Protein AF-A0A8C5MKX5-F1 (afdb_monomer_lite)

Structure (mmCIF, N/CA/C/O backbone):
data_AF-A0A8C5MKX5-F1
#
_entry.id   AF-A0A8C5MKX5-F1
#
loop_
_atom_site.group_PDB
_atom_site.id
_atom_site.type_symbol
_atom_site.label_atom_id
_atom_site.label_alt_id
_atom_site.label_comp_id
_atom_site.label_asym_id
_atom_site.label_entity_id
_atom_site.label_seq_id
_atom_site.pdbx_PDB_ins_code
_atom_site.Cartn_x
_atom_site.Cartn_y
_atom_site.Cartn_z
_atom_site.occupancy
_atom_site.B_iso_or_equiv
_atom_site.auth_seq_id
_atom_site.auth_comp_id
_atom_site.auth_asym_id
_atom_site.auth_atom_id
_atom_site.pdbx_PDB_model_num
ATOM 1 N N . MET A 1 1 ? 50.764 -41.938 40.588 1.00 40.50 1 MET A N 1
ATOM 2 C CA . MET A 1 1 ? 50.550 -41.823 39.125 1.00 40.50 1 MET A CA 1
ATOM 3 C C . MET A 1 1 ? 49.090 -41.444 38.870 1.00 40.50 1 MET A C 1
ATOM 5 O O . MET A 1 1 ? 48.226 -42.310 38.903 1.00 40.50 1 MET A O 1
ATOM 9 N N . GLY A 1 2 ? 48.781 -40.148 38.744 1.00 38.56 2 GLY A N 1
ATOM 10 C CA . GLY A 1 2 ? 47.402 -39.650 38.635 1.00 38.56 2 GLY A CA 1
ATOM 11 C C . GLY A 1 2 ? 46.859 -39.707 37.203 1.00 38.56 2 GLY A C 1
ATOM 12 O O . GLY A 1 2 ? 47.448 -39.123 36.297 1.00 38.56 2 GLY A O 1
ATOM 13 N N . LYS A 1 3 ? 45.721 -40.383 36.997 1.00 46.03 3 LYS A N 1
ATOM 14 C CA . LYS A 1 3 ? 44.968 -40.366 35.731 1.00 46.03 3 LYS A CA 1
ATOM 15 C C . LYS A 1 3 ? 44.143 -39.073 35.646 1.00 46.03 3 LYS A C 1
ATOM 17 O O . LYS A 1 3 ? 43.203 -38.893 36.418 1.00 46.03 3 LYS A O 1
ATOM 22 N N . LYS A 1 4 ? 44.477 -38.173 34.712 1.00 48.88 4 LYS A N 1
ATOM 23 C CA . LYS A 1 4 ? 43.662 -36.986 34.388 1.00 48.88 4 LYS A CA 1
ATOM 24 C C . LYS A 1 4 ? 42.358 -37.433 33.712 1.00 48.88 4 LYS A C 1
ATOM 26 O O . LYS A 1 4 ? 42.401 -38.069 32.663 1.00 48.88 4 LYS A O 1
ATOM 31 N N . LYS A 1 5 ? 41.207 -37.102 34.308 1.00 50.16 5 LYS A N 1
ATOM 32 C CA . LYS A 1 5 ? 39.884 -37.260 33.681 1.00 50.16 5 LYS A CA 1
ATOM 33 C C . LYS A 1 5 ? 39.758 -36.259 32.527 1.00 50.16 5 LYS A C 1
ATOM 35 O O . LYS A 1 5 ? 39.985 -35.068 32.720 1.00 50.16 5 LYS A O 1
ATOM 40 N N . ALA A 1 6 ? 39.423 -36.751 31.336 1.00 55.66 6 ALA A N 1
ATOM 41 C CA . ALA A 1 6 ? 39.161 -35.929 30.161 1.00 55.66 6 ALA A CA 1
ATOM 42 C C . ALA A 1 6 ? 37.913 -35.064 30.403 1.00 55.66 6 ALA A C 1
ATOM 44 O O . ALA A 1 6 ? 36.818 -35.589 30.600 1.00 55.66 6 ALA A O 1
ATOM 45 N N . ALA A 1 7 ? 38.089 -33.743 30.417 1.00 54.12 7 ALA A N 1
ATOM 46 C CA . ALA A 1 7 ? 36.989 -32.792 30.479 1.00 54.12 7 ALA A CA 1
ATOM 47 C C . ALA A 1 7 ? 36.162 -32.884 29.185 1.00 54.12 7 ALA A C 1
ATOM 49 O O . ALA A 1 7 ? 36.701 -32.755 28.083 1.00 54.12 7 ALA A O 1
ATOM 50 N N . GLY A 1 8 ? 34.861 -33.143 29.332 1.00 57.16 8 GLY A N 1
ATOM 51 C CA . GLY A 1 8 ? 33.891 -33.217 28.243 1.00 57.16 8 GLY A CA 1
ATOM 52 C C . GLY A 1 8 ? 33.881 -31.925 27.432 1.00 57.16 8 GLY A C 1
ATOM 53 O O . GLY A 1 8 ? 33.497 -30.864 27.917 1.00 57.16 8 GLY A O 1
ATOM 54 N N . GLY A 1 9 ? 34.345 -32.020 26.188 1.00 64.00 9 GLY A N 1
ATOM 55 C CA . GLY A 1 9 ? 34.497 -30.893 25.277 1.00 64.00 9 GLY A CA 1
ATOM 56 C C . GLY A 1 9 ? 33.176 -30.471 24.648 1.00 64.00 9 GLY A C 1
ATOM 57 O O . GLY A 1 9 ? 32.974 -30.701 23.457 1.00 64.00 9 GLY A O 1
ATOM 58 N N . LEU A 1 10 ? 32.320 -29.798 25.421 1.00 62.75 10 LEU A N 1
ATOM 59 C CA . LEU A 1 10 ? 31.122 -29.127 24.902 1.00 62.75 10 LEU A CA 1
ATOM 60 C C . LEU A 1 10 ? 31.494 -28.132 23.785 1.00 62.75 10 LEU A C 1
ATOM 62 O O . LEU A 1 10 ? 30.873 -28.102 22.728 1.00 62.75 10 LEU A O 1
ATOM 66 N N . GLY A 1 11 ? 32.602 -27.403 23.968 1.00 67.19 11 GLY A N 1
ATOM 67 C CA . GLY A 1 11 ? 33.121 -26.472 22.961 1.00 67.19 11 GLY A CA 1
ATOM 68 C C . GLY A 1 11 ? 33.536 -27.154 21.653 1.00 67.19 11 GLY A C 1
ATOM 69 O O . GLY A 1 11 ? 33.331 -26.606 20.575 1.00 67.19 11 GLY A O 1
ATOM 70 N N . ARG A 1 12 ? 34.051 -28.390 21.715 1.00 70.19 12 ARG A N 1
ATOM 71 C CA . ARG A 1 12 ? 34.400 -29.166 20.514 1.00 70.19 12 ARG A CA 1
ATOM 72 C C . ARG A 1 12 ? 33.158 -29.674 19.782 1.00 70.19 12 ARG A C 1
ATOM 74 O O . ARG A 1 12 ? 33.178 -29.728 18.556 1.00 70.19 12 ARG A O 1
ATOM 81 N N . ALA A 1 13 ? 32.099 -30.022 20.512 1.00 68.94 13 ALA A N 1
ATOM 82 C CA . ALA A 1 13 ? 30.822 -30.433 19.934 1.00 68.94 13 ALA A CA 1
ATOM 83 C C . ALA A 1 13 ? 30.121 -29.262 19.223 1.00 68.94 13 ALA A C 1
ATOM 85 O O . ALA A 1 13 ? 29.736 -29.409 18.066 1.00 68.94 13 ALA A O 1
ATOM 86 N N . LEU A 1 14 ? 30.086 -28.080 19.848 1.00 69.19 14 LEU A N 1
ATOM 87 C CA . LEU A 1 14 ? 29.484 -26.868 19.273 1.00 69.19 14 LEU A CA 1
ATOM 88 C C . LEU A 1 14 ? 30.193 -26.399 17.992 1.00 69.19 14 LEU A C 1
ATOM 90 O O . LEU A 1 14 ? 29.547 -26.017 17.017 1.00 69.19 14 LEU A O 1
ATOM 94 N N . ILE A 1 15 ? 31.528 -26.487 17.938 1.00 73.12 15 ILE A N 1
ATOM 95 C CA . ILE A 1 15 ? 32.292 -26.167 16.718 1.00 73.12 15 ILE A CA 1
ATOM 96 C C . ILE A 1 15 ? 31.979 -27.168 15.591 1.00 73.12 15 ILE A C 1
ATOM 98 O O . ILE A 1 15 ? 31.898 -26.791 14.418 1.00 73.12 15 ILE A O 1
ATOM 102 N N . LYS A 1 16 ? 31.769 -28.446 15.932 1.00 71.38 16 LYS A N 1
ATOM 103 C CA . LYS A 1 16 ? 31.421 -29.494 14.963 1.00 71.38 16 LYS A CA 1
ATOM 104 C C . LYS A 1 16 ? 29.994 -29.337 14.427 1.00 71.38 16 LYS A C 1
ATOM 106 O O . LYS A 1 16 ? 29.759 -29.608 13.257 1.00 71.38 16 LYS A O 1
ATOM 111 N N . GLU A 1 17 ? 29.064 -28.868 15.253 1.00 69.19 17 GLU A N 1
ATOM 112 C CA . GLU A 1 17 ? 27.685 -28.575 14.850 1.00 69.19 17 GLU A CA 1
ATOM 113 C C . GLU A 1 17 ? 27.613 -27.363 13.915 1.00 69.19 17 GLU A C 1
ATOM 115 O O . GLU A 1 17 ? 27.034 -27.462 12.835 1.00 69.19 17 GLU A O 1
ATOM 120 N N . ARG A 1 18 ? 28.323 -26.273 14.240 1.00 67.81 18 ARG A N 1
ATOM 121 C CA . ARG A 1 18 ? 28.418 -25.075 13.384 1.00 67.81 18 ARG A CA 1
ATOM 122 C C . ARG A 1 18 ? 29.042 -25.354 12.012 1.00 67.81 18 ARG A C 1
ATOM 124 O O . ARG A 1 18 ? 28.676 -24.740 11.017 1.00 67.81 18 ARG A O 1
ATOM 131 N N . THR A 1 19 ? 30.007 -26.267 11.947 1.00 67.19 19 THR A N 1
ATOM 132 C CA . THR A 1 19 ? 30.640 -26.654 10.673 1.00 67.19 19 THR A CA 1
ATOM 133 C C . THR A 1 19 ? 29.813 -27.673 9.888 1.00 67.19 19 THR A C 1
ATOM 135 O O . THR A 1 19 ? 29.943 -27.744 8.667 1.00 67.19 19 THR A O 1
ATOM 138 N N . ARG A 1 20 ? 28.930 -28.430 10.555 1.00 62.12 20 ARG A N 1
ATOM 139 C CA . ARG A 1 20 ? 27.975 -29.346 9.917 1.00 62.12 20 ARG A CA 1
ATOM 140 C C . ARG A 1 20 ? 26.771 -28.605 9.335 1.00 62.12 20 ARG A C 1
ATOM 142 O O . ARG A 1 20 ? 26.349 -28.956 8.239 1.00 62.12 20 ARG A O 1
ATOM 149 N N . SER A 1 21 ? 26.280 -27.556 9.997 1.00 59.28 21 SER A N 1
ATOM 150 C CA . SER A 1 21 ? 25.224 -26.688 9.455 1.00 59.28 21 SER A CA 1
ATOM 151 C C . SER A 1 21 ? 25.678 -25.882 8.234 1.00 59.28 21 SER A C 1
ATOM 153 O O . SER A 1 21 ? 24.863 -25.595 7.369 1.00 59.28 21 SER A O 1
ATOM 155 N N . GLN A 1 22 ? 26.979 -25.608 8.086 1.00 57.41 22 GLN A N 1
ATOM 156 C CA . GLN A 1 22 ? 27.538 -25.055 6.843 1.00 57.41 22 GLN A CA 1
ATOM 157 C C . GLN A 1 22 ? 27.779 -26.091 5.724 1.00 57.41 22 GLN A C 1
ATOM 159 O O . GLN A 1 22 ? 28.187 -25.705 4.632 1.00 57.41 22 GLN A O 1
ATOM 164 N N . ARG A 1 23 ? 27.578 -27.399 5.962 1.00 55.53 23 ARG A N 1
ATOM 165 C CA . ARG A 1 23 ? 27.938 -28.475 5.010 1.00 55.53 23 ARG A CA 1
ATOM 166 C C . ARG A 1 23 ? 26.819 -29.478 4.670 1.00 55.53 23 ARG A C 1
ATOM 168 O O . ARG A 1 23 ? 27.118 -30.496 4.052 1.00 55.53 23 ARG A O 1
ATOM 175 N N . GLY A 1 24 ? 25.554 -29.228 5.014 1.00 45.66 24 GLY A N 1
ATOM 176 C CA . GLY A 1 24 ? 24.411 -29.936 4.399 1.00 45.66 24 GLY A CA 1
ATOM 177 C C . GLY A 1 24 ? 23.851 -29.072 3.264 1.00 45.66 24 GLY A C 1
ATOM 178 O O . GLY A 1 24 ? 23.658 -27.890 3.492 1.00 45.66 24 GLY A O 1
ATOM 179 N N . LEU A 1 25 ? 23.605 -29.527 2.034 1.00 49.41 25 LEU A N 1
ATOM 180 C CA . LEU A 1 25 ? 23.105 -30.829 1.599 1.00 49.41 25 LEU A CA 1
ATOM 181 C C . LEU A 1 25 ? 23.872 -31.356 0.365 1.00 49.41 25 LEU A C 1
ATOM 183 O O . LEU A 1 25 ? 23.822 -30.772 -0.714 1.00 49.41 25 LEU A O 1
ATOM 187 N N . ARG A 1 26 ? 24.499 -32.529 0.483 1.00 49.78 26 ARG A N 1
ATOM 188 C CA . ARG A 1 26 ? 24.702 -33.460 -0.641 1.00 49.78 26 ARG A CA 1
ATOM 189 C C . ARG A 1 26 ? 24.487 -34.871 -0.108 1.00 49.78 26 ARG A C 1
ATOM 191 O O . ARG A 1 26 ? 25.331 -35.376 0.627 1.00 49.78 26 ARG A O 1
ATOM 198 N N . GLY A 1 27 ? 23.345 -35.468 -0.442 1.00 43.94 27 GLY A N 1
ATOM 199 C CA . GLY A 1 27 ? 23.004 -36.829 -0.028 1.00 43.94 27 GLY A CA 1
ATOM 200 C C . GLY A 1 27 ? 21.509 -37.134 -0.098 1.00 43.94 27 GLY A C 1
ATOM 201 O O . GLY A 1 27 ? 20.874 -37.219 0.941 1.00 43.94 27 GLY A O 1
ATOM 202 N N . THR A 1 28 ? 21.010 -37.255 -1.331 1.00 39.53 28 THR A N 1
ATOM 203 C CA . THR A 1 28 ? 20.031 -38.250 -1.828 1.00 39.53 28 THR A CA 1
ATOM 204 C C . THR A 1 28 ? 18.747 -38.556 -1.038 1.00 39.53 28 THR A C 1
ATOM 206 O O . THR A 1 28 ? 18.784 -39.148 0.037 1.00 39.53 28 THR A O 1
ATOM 209 N N . ASP A 1 29 ? 17.636 -38.278 -1.730 1.00 46.91 29 ASP A N 1
ATOM 210 C CA . ASP A 1 29 ? 16.324 -38.940 -1.717 1.00 46.91 29 ASP A CA 1
ATOM 211 C C . ASP A 1 29 ? 15.511 -38.971 -0.425 1.00 46.91 29 ASP A C 1
ATOM 213 O O . ASP A 1 29 ? 15.431 -39.977 0.274 1.00 46.91 29 ASP A O 1
ATOM 217 N N . SER A 1 30 ? 14.774 -37.881 -0.203 1.00 48.28 30 SER A N 1
ATOM 218 C CA . SER A 1 30 ? 13.379 -37.931 0.248 1.00 48.28 30 SER A CA 1
ATOM 219 C C . SER A 1 30 ? 12.824 -36.510 0.306 1.00 48.28 30 SER A C 1
ATOM 221 O O . SER A 1 30 ? 12.952 -35.857 1.337 1.00 48.28 30 SER A O 1
ATOM 223 N N . TRP A 1 31 ? 12.226 -36.047 -0.794 1.00 40.75 31 TRP A N 1
ATOM 224 C CA . TRP A 1 31 ? 10.959 -35.298 -0.819 1.00 40.75 31 TRP A CA 1
ATOM 225 C C . TRP A 1 31 ? 10.746 -34.667 -2.193 1.00 40.75 31 TRP A C 1
ATOM 227 O O . TRP A 1 31 ? 11.321 -33.641 -2.544 1.00 40.75 31 TRP A O 1
ATOM 237 N N . LEU A 1 32 ? 9.873 -35.310 -2.969 1.00 47.94 32 LEU A N 1
ATOM 238 C CA . LEU A 1 32 ? 9.087 -34.618 -3.977 1.00 47.94 32 LEU A CA 1
ATOM 239 C C . LEU A 1 32 ? 8.323 -33.481 -3.279 1.00 47.94 32 LEU A C 1
ATOM 241 O O . LEU A 1 32 ? 7.716 -33.720 -2.238 1.00 47.94 32 LEU A O 1
ATOM 245 N N . HIS A 1 33 ? 8.326 -32.301 -3.903 1.00 46.44 33 HIS A N 1
ATOM 246 C CA . HIS A 1 33 ? 7.613 -31.071 -3.526 1.00 46.44 33 HIS A CA 1
ATOM 247 C C . HIS A 1 33 ? 8.345 -30.086 -2.598 1.00 46.44 33 HIS A C 1
ATOM 249 O O . HIS A 1 33 ? 7.902 -29.879 -1.479 1.00 46.44 33 HIS A O 1
ATOM 255 N N . THR A 1 34 ? 9.345 -29.362 -3.116 1.00 37.19 34 THR A N 1
ATOM 256 C CA . THR A 1 34 ? 9.478 -27.902 -2.906 1.00 37.19 34 THR A CA 1
ATOM 257 C C . THR A 1 34 ? 10.315 -27.258 -4.020 1.00 37.19 34 THR A C 1
ATOM 259 O O . THR A 1 34 ? 11.180 -27.870 -4.641 1.00 37.19 34 THR A O 1
ATOM 262 N N . SER A 1 35 ? 9.982 -26.008 -4.306 1.00 47.53 35 SER A N 1
ATOM 263 C CA . SER A 1 35 ? 10.482 -25.107 -5.342 1.00 47.53 35 SER A CA 1
ATOM 264 C C . SER A 1 35 ? 11.923 -24.626 -5.119 1.00 47.53 35 SER A C 1
ATOM 266 O O . SER A 1 35 ? 12.151 -23.435 -4.925 1.00 47.53 35 SER A O 1
ATOM 268 N N . GLU A 1 36 ? 12.904 -25.524 -5.160 1.00 45.41 36 GLU A N 1
ATOM 269 C CA . GLU A 1 36 ? 14.322 -25.148 -5.068 1.00 45.41 36 GLU A CA 1
ATOM 270 C C . GLU A 1 36 ? 15.109 -25.684 -6.271 1.00 45.41 36 GLU A C 1
ATOM 272 O O . GLU A 1 36 ? 15.884 -26.636 -6.186 1.00 45.41 36 GLU A O 1
ATOM 277 N N . LEU A 1 37 ? 14.904 -25.047 -7.428 1.00 44.97 37 LEU A N 1
ATOM 278 C CA . LEU A 1 37 ? 15.885 -25.089 -8.510 1.00 44.97 37 LEU A CA 1
ATOM 279 C C . LEU A 1 37 ? 17.064 -24.205 -8.100 1.00 44.97 37 LEU A C 1
ATOM 281 O O . LEU A 1 37 ? 16.996 -22.979 -8.135 1.00 44.97 37 LEU A O 1
ATOM 285 N N . ASN A 1 38 ? 18.138 -24.862 -7.675 1.00 42.78 38 ASN A N 1
ATOM 286 C CA . ASN A 1 38 ? 19.436 -24.266 -7.389 1.00 42.78 38 ASN A CA 1
ATOM 287 C C . ASN A 1 38 ? 20.167 -23.934 -8.705 1.00 42.78 38 ASN A C 1
ATOM 289 O O . ASN A 1 38 ? 21.170 -24.564 -9.045 1.00 42.78 38 ASN A O 1
ATOM 293 N N . ASP A 1 39 ? 19.636 -22.972 -9.461 1.00 43.03 39 ASP A N 1
ATOM 294 C CA . ASP A 1 39 ? 20.409 -22.249 -10.468 1.00 43.03 39 ASP A CA 1
ATOM 295 C C . ASP A 1 39 ? 21.331 -21.283 -9.719 1.00 43.03 39 ASP A C 1
ATOM 297 O O . ASP A 1 39 ? 20.884 -20.575 -8.823 1.00 43.03 39 ASP A O 1
ATOM 301 N N . GLY A 1 40 ? 22.626 -21.271 -10.048 1.00 44.12 40 GLY A N 1
ATOM 302 C CA . GLY A 1 40 ? 23.701 -20.548 -9.346 1.00 44.12 40 GLY A CA 1
ATOM 303 C C . GLY A 1 40 ? 23.634 -19.011 -9.375 1.00 44.12 40 GLY A C 1
ATOM 304 O O . GLY A 1 40 ? 24.671 -18.354 -9.437 1.00 44.12 40 GLY A O 1
ATOM 305 N N . TYR A 1 41 ? 22.434 -18.442 -9.329 1.00 39.78 41 TYR A N 1
ATOM 306 C CA . TYR A 1 41 ? 22.117 -17.046 -9.084 1.00 39.78 41 TYR A CA 1
ATOM 307 C C . TYR A 1 41 ? 21.215 -17.011 -7.840 1.00 39.78 41 TYR A C 1
ATOM 309 O O . TYR A 1 41 ? 20.080 -17.477 -7.881 1.00 39.78 41 TYR A O 1
ATOM 317 N N . ASP A 1 42 ? 21.746 -16.527 -6.715 1.00 43.41 42 ASP A N 1
ATOM 318 C CA . ASP A 1 42 ? 21.114 -16.566 -5.388 1.00 43.41 42 ASP A CA 1
ATOM 319 C C . ASP A 1 42 ? 19.899 -15.614 -5.312 1.00 43.41 42 ASP A C 1
ATOM 321 O O . ASP A 1 42 ? 19.952 -14.518 -4.756 1.00 43.41 42 ASP A O 1
ATOM 325 N N . TRP A 1 43 ? 18.781 -16.025 -5.918 1.00 50.00 43 TRP A N 1
ATOM 326 C CA . TRP A 1 43 ? 17.476 -15.356 -5.849 1.00 50.00 43 TRP A CA 1
ATOM 327 C C . TRP A 1 43 ? 16.819 -15.467 -4.456 1.00 50.00 43 TRP A C 1
ATOM 329 O O . TRP A 1 43 ? 15.769 -14.870 -4.225 1.00 50.00 43 TRP A O 1
ATOM 339 N N . GLY A 1 44 ? 17.435 -16.191 -3.511 1.00 43.97 44 GLY A N 1
ATOM 340 C CA . GLY A 1 44 ? 16.912 -16.462 -2.167 1.00 43.97 44 GLY A CA 1
ATOM 341 C C . GLY A 1 44 ? 17.200 -15.390 -1.110 1.00 43.97 44 GLY A C 1
ATOM 342 O O . GLY A 1 44 ? 16.771 -15.534 0.034 1.00 43.97 44 GLY A O 1
ATOM 343 N N . ARG A 1 45 ? 17.916 -14.310 -1.452 1.00 45.69 45 ARG A N 1
ATOM 344 C CA . ARG A 1 45 ? 18.187 -13.183 -0.538 1.00 45.69 45 ARG A CA 1
ATOM 345 C C . ARG A 1 45 ? 17.926 -11.824 -1.176 1.00 45.69 45 ARG A C 1
ATOM 347 O O . ARG A 1 45 ? 18.710 -10.889 -1.029 1.00 45.69 45 ARG A O 1
ATOM 354 N N . LEU A 1 46 ? 16.783 -11.669 -1.837 1.00 46.72 46 LEU A N 1
ATOM 355 C CA . LEU A 1 46 ? 16.160 -10.349 -1.800 1.00 46.72 46 LEU A CA 1
ATOM 356 C C . LEU A 1 46 ? 15.904 -10.045 -0.313 1.00 46.72 46 LEU A C 1
ATOM 358 O O . LEU A 1 46 ? 15.355 -10.889 0.392 1.00 46.72 46 LEU A O 1
ATOM 362 N N . ASN A 1 47 ? 16.355 -8.891 0.181 1.00 52.38 47 ASN A N 1
ATOM 363 C CA . ASN A 1 47 ? 16.200 -8.459 1.576 1.00 52.38 47 ASN A CA 1
ATOM 364 C C . ASN A 1 47 ? 14.723 -8.073 1.847 1.00 52.38 47 ASN A C 1
ATOM 366 O O . ASN A 1 47 ? 14.402 -6.950 2.219 1.00 52.38 47 ASN A O 1
ATOM 370 N N . LEU A 1 48 ? 13.806 -8.996 1.551 1.00 58.31 48 LEU A N 1
ATOM 371 C CA . LEU A 1 48 ? 12.354 -8.875 1.634 1.00 58.31 48 LEU A CA 1
ATOM 372 C C . LEU A 1 48 ? 11.930 -9.194 3.054 1.00 58.31 48 LEU A C 1
ATOM 374 O O . LEU A 1 48 ? 11.332 -10.230 3.340 1.00 58.31 48 LEU A O 1
ATOM 378 N N . GLN A 1 49 ? 12.276 -8.306 3.969 1.00 67.75 49 GLN A N 1
ATOM 379 C CA . GLN A 1 49 ? 11.612 -8.314 5.252 1.00 67.75 49 GLN A CA 1
ATOM 380 C C . GLN A 1 49 ? 10.237 -7.684 5.035 1.00 67.75 49 GLN A C 1
ATOM 382 O O . GLN A 1 49 ? 10.160 -6.531 4.605 1.00 67.75 49 GLN A O 1
ATOM 387 N N . SER A 1 50 ? 9.171 -8.463 5.237 1.00 72.56 50 SER A N 1
ATOM 388 C CA . SER A 1 50 ? 7.809 -7.928 5.290 1.00 72.56 50 SER A CA 1
ATOM 389 C C . SER A 1 50 ? 7.708 -7.033 6.511 1.00 72.56 50 SER A C 1
ATOM 391 O O . SER A 1 50 ? 8.104 -7.451 7.607 1.00 72.56 50 SER A O 1
ATOM 393 N N . VAL A 1 51 ? 7.202 -5.819 6.340 1.00 76.06 51 VAL A N 1
ATOM 394 C CA . VAL A 1 51 ? 7.135 -4.840 7.416 1.00 76.06 51 VAL A CA 1
ATOM 395 C C . VAL A 1 51 ? 5.730 -4.260 7.491 1.00 76.06 51 VAL A C 1
ATOM 397 O O . VAL A 1 51 ? 5.396 -3.262 6.852 1.00 76.06 51 VAL A O 1
ATOM 400 N N . THR A 1 52 ? 4.905 -4.913 8.310 1.00 77.06 52 THR A N 1
ATOM 401 C CA . THR A 1 52 ? 3.513 -4.523 8.575 1.00 77.06 52 THR A CA 1
ATOM 402 C C . THR A 1 52 ? 3.378 -3.616 9.796 1.00 77.06 52 THR A C 1
ATOM 404 O O . THR A 1 52 ? 2.455 -2.809 9.866 1.00 77.06 52 THR A O 1
ATOM 407 N N . GLU A 1 53 ? 4.303 -3.728 10.755 1.00 73.81 53 GLU A N 1
ATOM 408 C CA . GLU A 1 53 ? 4.332 -2.937 11.986 1.00 73.81 53 GLU A CA 1
ATOM 409 C C . GLU A 1 53 ? 5.739 -2.368 12.204 1.00 73.81 53 GLU A C 1
ATOM 411 O O . GLU A 1 53 ? 6.732 -3.092 12.133 1.00 73.81 53 GLU A O 1
ATOM 416 N N . GLN A 1 54 ? 5.831 -1.062 12.462 1.00 70.12 54 GLN A N 1
ATOM 417 C CA . GLN A 1 54 ? 7.075 -0.387 12.845 1.00 70.12 54 GLN A CA 1
ATOM 418 C C . GLN A 1 54 ? 6.807 0.568 13.999 1.00 70.12 54 GLN A C 1
ATOM 420 O O . GLN A 1 54 ? 5.724 1.154 14.094 1.00 70.12 54 GLN A O 1
ATOM 425 N N . SER A 1 55 ? 7.825 0.766 14.835 1.00 78.00 55 SER A N 1
ATOM 426 C CA . SER A 1 55 ? 7.842 1.838 15.827 1.00 78.00 55 SER A CA 1
ATOM 427 C C . SER A 1 55 ? 7.692 3.195 15.133 1.00 78.00 55 SER A C 1
ATOM 429 O O . SER A 1 55 ? 8.148 3.372 14.004 1.00 78.00 55 SER A O 1
ATOM 431 N N . SER A 1 56 ? 7.127 4.191 15.822 1.00 74.75 56 SER A N 1
ATOM 432 C CA . SER A 1 56 ? 6.964 5.546 15.265 1.00 74.75 56 SER A CA 1
ATOM 433 C C . SER A 1 56 ? 8.283 6.172 14.791 1.00 74.75 56 SER A C 1
ATOM 435 O O . SER A 1 56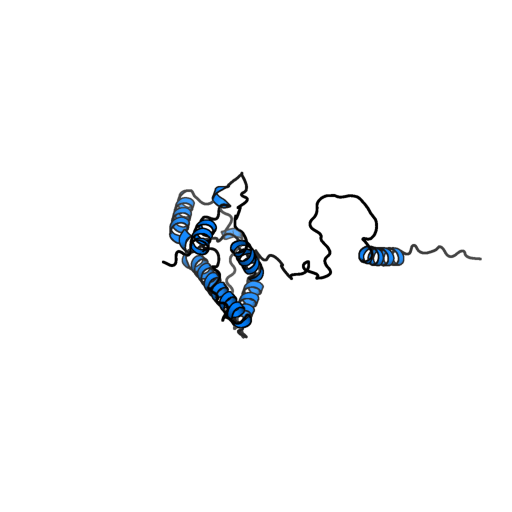 ? 8.297 6.919 13.817 1.00 74.75 56 SER A O 1
ATOM 437 N N . ILE A 1 57 ? 9.399 5.847 15.453 1.00 75.25 57 ILE A N 1
ATOM 438 C CA . ILE A 1 57 ? 10.738 6.301 15.060 1.00 75.25 57 ILE A CA 1
ATOM 439 C C . ILE A 1 57 ? 11.257 5.598 13.802 1.00 75.25 57 ILE A C 1
ATOM 441 O O . ILE A 1 57 ? 11.798 6.260 12.922 1.00 75.25 57 ILE A O 1
ATOM 445 N N . ASP A 1 58 ? 11.062 4.286 13.693 1.00 76.62 58 ASP A N 1
ATOM 446 C CA . ASP A 1 58 ? 11.527 3.501 12.547 1.00 76.62 58 ASP A CA 1
ATOM 447 C C . ASP A 1 58 ? 10.755 3.901 11.284 1.00 76.62 58 ASP A C 1
ATOM 449 O O . ASP A 1 58 ? 11.339 4.046 10.212 1.00 76.62 58 ASP A O 1
ATOM 453 N N . ASP A 1 59 ? 9.453 4.164 11.427 1.00 76.56 59 ASP A N 1
ATOM 454 C CA . ASP A 1 59 ? 8.604 4.651 10.341 1.00 76.56 59 ASP A CA 1
ATOM 455 C C . ASP A 1 59 ? 9.017 6.055 9.867 1.00 76.56 59 ASP A C 1
ATOM 457 O O . ASP A 1 59 ? 9.079 6.335 8.664 1.00 76.56 59 ASP A O 1
ATOM 461 N N . PHE A 1 60 ? 9.372 6.935 10.810 1.00 76.69 60 PHE A N 1
ATOM 462 C CA . PHE A 1 60 ? 9.902 8.264 10.509 1.00 76.69 60 PHE A CA 1
ATOM 463 C C . PHE A 1 60 ? 11.230 8.187 9.744 1.00 76.69 60 PHE A C 1
ATOM 465 O O . PHE A 1 60 ? 11.377 8.837 8.707 1.00 76.69 60 PHE A O 1
ATOM 472 N N . LEU A 1 61 ? 12.173 7.359 10.206 1.00 77.88 61 LEU A N 1
ATOM 473 C CA . LEU A 1 61 ? 13.469 7.169 9.547 1.00 77.88 61 LEU A CA 1
ATOM 474 C C . LEU A 1 61 ? 13.309 6.561 8.149 1.00 77.88 61 LEU A C 1
ATOM 476 O O . LEU A 1 61 ? 13.858 7.099 7.191 1.00 77.88 61 LEU A O 1
ATOM 480 N N . ALA A 1 62 ? 12.486 5.520 7.996 1.00 76.69 62 ALA A N 1
ATOM 481 C CA . ALA A 1 62 ? 12.213 4.904 6.697 1.00 76.69 62 ALA A CA 1
ATOM 482 C C . ALA A 1 62 ? 11.566 5.891 5.711 1.00 76.69 62 ALA A C 1
ATOM 484 O O . ALA A 1 62 ? 11.863 5.894 4.515 1.00 76.69 62 ALA A O 1
ATOM 485 N N . THR A 1 63 ? 10.684 6.764 6.202 1.00 79.00 63 THR A N 1
ATOM 486 C CA . THR A 1 63 ? 10.065 7.811 5.379 1.00 79.00 63 THR A CA 1
ATOM 487 C C . THR A 1 63 ? 11.078 8.874 4.964 1.00 79.00 63 THR A C 1
ATOM 489 O O . THR A 1 63 ? 11.060 9.300 3.811 1.00 79.00 63 THR A O 1
ATOM 492 N N . ALA A 1 64 ? 11.982 9.276 5.860 1.00 77.06 64 ALA A N 1
ATOM 493 C CA . ALA A 1 64 ? 13.054 10.219 5.549 1.00 77.06 64 ALA A CA 1
ATOM 494 C C . ALA A 1 64 ? 14.047 9.637 4.527 1.00 77.06 64 ALA A C 1
ATOM 496 O O . ALA A 1 64 ? 14.393 10.304 3.548 1.00 77.06 64 ALA A O 1
ATOM 497 N N . GLU A 1 65 ? 14.426 8.367 4.688 1.00 77.44 65 GLU A N 1
ATOM 498 C CA . GLU A 1 65 ? 15.260 7.638 3.730 1.00 77.44 65 GLU A CA 1
ATOM 499 C C . GLU A 1 65 ? 14.603 7.555 2.357 1.00 77.44 65 GLU A C 1
ATOM 501 O O . GLU A 1 65 ? 15.288 7.778 1.361 1.00 77.44 65 GLU A O 1
ATOM 506 N N . LEU A 1 66 ? 13.289 7.295 2.290 1.00 73.44 66 LEU A N 1
ATOM 507 C CA . LEU A 1 66 ? 12.502 7.328 1.053 1.00 73.44 66 LEU A CA 1
ATOM 508 C C . LEU A 1 66 ? 12.301 8.752 0.513 1.00 73.44 66 LEU A C 1
ATOM 510 O O . LEU A 1 66 ? 12.205 8.938 -0.697 1.00 73.44 66 LEU A O 1
ATOM 514 N N . ALA A 1 67 ? 12.286 9.790 1.338 1.00 74.31 67 ALA A N 1
ATOM 515 C CA . ALA A 1 67 ? 12.244 11.169 0.852 1.00 74.31 67 ALA A CA 1
ATOM 516 C C . ALA A 1 67 ? 13.613 11.643 0.331 1.00 74.31 67 ALA A C 1
ATOM 518 O O . ALA A 1 67 ? 13.670 12.580 -0.458 1.00 74.31 67 ALA A O 1
ATOM 519 N N . GLY A 1 68 ? 14.707 10.969 0.713 1.00 69.56 68 GLY A N 1
ATOM 520 C CA . GLY A 1 68 ? 16.069 11.356 0.323 1.00 69.56 68 GLY A CA 1
ATOM 521 C C . GLY A 1 68 ? 16.512 12.666 0.975 1.00 69.56 68 GLY A C 1
ATOM 522 O O . GLY A 1 68 ? 17.379 13.358 0.454 1.00 69.56 68 GLY A O 1
ATOM 523 N N . THR A 1 69 ? 15.880 13.024 2.091 1.00 72.12 69 THR A N 1
ATOM 524 C CA . THR A 1 69 ? 16.098 14.276 2.813 1.00 72.12 69 THR A CA 1
ATOM 525 C C . THR A 1 69 ? 16.831 13.997 4.117 1.00 72.12 69 THR A C 1
ATOM 527 O O . THR A 1 69 ? 16.351 13.207 4.932 1.00 72.12 69 THR A O 1
ATOM 530 N N . GLU A 1 70 ? 17.945 14.681 4.353 1.00 60.12 70 GLU A N 1
ATOM 531 C CA . GLU A 1 70 ? 18.595 14.709 5.663 1.00 60.12 70 GLU A CA 1
ATOM 532 C C . GLU A 1 70 ? 17.828 15.683 6.573 1.00 60.12 70 GLU A C 1
ATOM 534 O O . GLU A 1 70 ? 17.799 16.887 6.322 1.00 60.12 70 GLU A O 1
ATOM 539 N N . PHE A 1 71 ? 17.157 15.170 7.610 1.00 58.25 71 PHE A N 1
ATOM 540 C CA . PHE A 1 71 ? 16.423 15.993 8.577 1.00 58.25 71 PHE A CA 1
ATOM 541 C C . PHE A 1 71 ? 17.183 16.111 9.900 1.00 58.25 71 PHE A C 1
ATOM 543 O O . PHE A 1 71 ? 17.548 15.112 10.517 1.00 58.25 71 PHE A O 1
ATOM 550 N N . VAL A 1 72 ? 17.329 17.345 10.387 1.00 51.62 72 VAL A N 1
ATOM 551 C CA . VAL A 1 72 ? 17.633 17.641 11.792 1.00 51.62 72 VAL A CA 1
ATOM 552 C C . VAL A 1 72 ? 16.294 17.862 12.490 1.00 51.62 72 VAL A C 1
ATOM 554 O O . VAL A 1 72 ? 15.644 18.884 12.284 1.00 51.62 72 VAL A O 1
ATOM 557 N N . ALA A 1 73 ? 15.827 16.878 13.259 1.00 54.34 73 ALA A N 1
ATOM 558 C CA . ALA A 1 73 ? 14.544 16.975 13.949 1.00 54.34 73 ALA A CA 1
ATOM 559 C C . ALA A 1 73 ? 14.683 17.775 15.258 1.00 54.34 73 ALA A C 1
ATOM 561 O O . ALA A 1 73 ? 15.341 17.325 16.198 1.00 54.34 73 ALA A O 1
ATOM 562 N N . GLU A 1 74 ? 14.025 18.933 15.353 1.00 50.56 74 GLU A N 1
ATOM 563 C CA . GLU A 1 74 ? 13.742 19.563 16.646 1.00 50.56 74 GLU A CA 1
ATOM 564 C C . GLU A 1 74 ? 12.602 18.813 17.349 1.00 50.56 74 GLU A C 1
ATOM 566 O O . GLU A 1 74 ? 11.565 18.493 16.765 1.00 50.56 74 GLU A O 1
ATOM 571 N N . LYS A 1 75 ? 12.815 18.485 18.625 1.00 45.88 75 LYS A N 1
ATOM 572 C CA . LYS A 1 75 ? 11.939 17.621 19.421 1.00 45.88 75 LYS A CA 1
ATOM 573 C C . LYS A 1 75 ? 10.654 18.372 19.800 1.00 45.88 75 LYS A C 1
ATOM 575 O O . LYS A 1 75 ? 10.616 19.048 20.824 1.00 45.88 75 LYS A O 1
ATOM 580 N N . LEU A 1 76 ? 9.600 18.264 18.994 1.00 51.50 76 LEU A N 1
ATOM 581 C CA . LEU A 1 76 ? 8.276 18.787 19.354 1.00 51.50 76 LEU A CA 1
ATOM 582 C C . LEU A 1 76 ? 7.436 17.774 20.151 1.00 51.50 76 LEU A C 1
ATOM 584 O O . LEU A 1 76 ? 7.708 16.575 20.180 1.00 51.50 76 LEU A O 1
ATOM 588 N N . ASN A 1 77 ? 6.442 18.328 20.855 1.00 46.19 77 ASN A N 1
ATOM 589 C CA . ASN A 1 77 ? 5.642 17.741 21.935 1.00 46.19 77 ASN A CA 1
ATOM 590 C C . ASN A 1 77 ? 5.252 16.264 21.759 1.00 46.19 77 ASN A C 1
ATOM 592 O O . ASN A 1 77 ? 4.359 15.918 20.987 1.00 46.19 77 ASN A O 1
ATOM 596 N N . ILE A 1 78 ? 5.842 15.415 22.601 1.00 57.81 78 ILE A N 1
ATOM 597 C CA . ILE A 1 78 ? 5.468 14.010 22.773 1.00 57.81 78 ILE A CA 1
ATOM 598 C C . ILE A 1 78 ? 4.126 13.959 23.516 1.00 57.81 78 ILE A C 1
ATOM 600 O O . ILE A 1 78 ? 4.044 14.340 24.685 1.00 57.81 78 ILE A O 1
ATOM 604 N N . ARG A 1 79 ? 3.068 13.481 22.854 1.00 55.66 79 ARG A N 1
ATOM 605 C CA . ARG A 1 79 ? 1.803 13.129 23.514 1.00 55.66 79 ARG A CA 1
ATOM 606 C C . ARG A 1 79 ? 1.797 11.636 23.818 1.00 55.66 79 ARG A C 1
ATOM 608 O O . ARG A 1 79 ? 1.808 10.817 22.906 1.00 55.66 79 ARG A O 1
ATOM 615 N N . PHE A 1 80 ? 1.758 11.292 25.101 1.00 54.09 80 PHE A N 1
ATOM 616 C CA . PHE A 1 80 ? 1.530 9.920 25.540 1.00 54.09 80 PHE A CA 1
ATOM 617 C C . PHE A 1 80 ? 0.053 9.587 25.340 1.00 54.09 80 PHE A C 1
ATOM 619 O O . PHE A 1 80 ? -0.808 10.176 25.992 1.00 54.09 80 PHE A 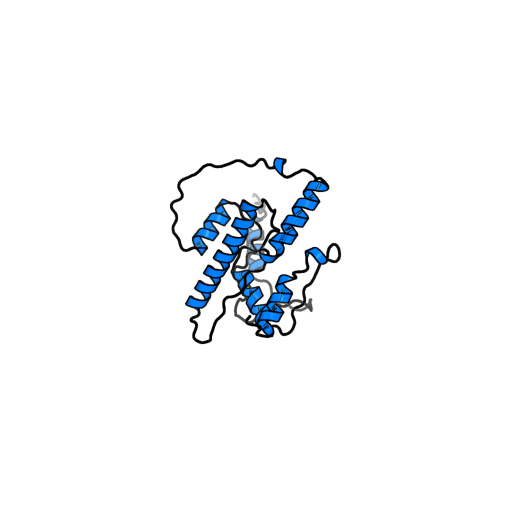O 1
ATOM 626 N N . VAL A 1 81 ? -0.241 8.675 24.415 1.00 60.75 81 VAL A N 1
ATOM 627 C CA . VAL A 1 81 ? -1.575 8.083 24.277 1.00 60.75 81 VAL A CA 1
ATOM 628 C C . VAL A 1 81 ? -1.591 6.827 25.154 1.00 60.75 81 VAL A C 1
ATOM 630 O O . VAL A 1 81 ? -0.830 5.903 24.864 1.00 60.75 81 VAL A O 1
ATOM 633 N N . PRO A 1 82 ? -2.391 6.782 26.235 1.00 59.62 82 PRO A N 1
ATOM 634 C CA . PRO A 1 82 ? -2.517 5.589 27.067 1.00 59.62 82 PRO A CA 1
ATOM 635 C C . PRO A 1 82 ? -3.044 4.417 26.233 1.00 59.62 82 PRO A C 1
ATOM 637 O O . PRO A 1 82 ? -3.973 4.590 25.438 1.00 59.62 82 PRO A O 1
ATOM 640 N N . ALA A 1 83 ? -2.468 3.227 26.412 1.00 58.09 83 ALA A N 1
ATOM 641 C CA . ALA A 1 83 ? -2.867 2.023 25.680 1.00 58.09 83 ALA A CA 1
ATOM 642 C C . ALA A 1 83 ? -4.317 1.610 25.999 1.00 58.09 83 ALA A C 1
ATOM 644 O O . ALA A 1 83 ? -5.011 1.020 25.171 1.00 58.09 83 ALA A O 1
ATOM 645 N N . GLU A 1 84 ? -4.805 1.986 27.181 1.00 58.00 84 GLU A N 1
ATOM 646 C CA . GLU A 1 84 ? -6.117 1.621 27.703 1.00 58.00 84 GLU A CA 1
ATOM 647 C C . GLU A 1 84 ? -7.265 2.332 26.968 1.00 58.00 84 GLU A C 1
ATOM 649 O O . GLU A 1 84 ? -8.378 1.807 26.911 1.00 58.00 84 GLU A O 1
ATOM 654 N N . ALA A 1 85 ? -7.003 3.478 26.327 1.00 55.56 85 ALA A N 1
ATOM 655 C CA . ALA A 1 85 ? -8.026 4.278 25.647 1.00 55.56 85 ALA A CA 1
ATOM 656 C C . ALA A 1 85 ? -8.635 3.596 24.402 1.00 55.56 85 ALA A C 1
ATOM 658 O O . ALA A 1 85 ? -9.650 4.060 23.889 1.00 55.56 85 ALA A O 1
ATOM 659 N N . ARG A 1 86 ? -8.031 2.506 23.905 1.00 55.75 86 ARG A N 1
ATOM 660 C CA . ARG A 1 86 ? -8.464 1.792 22.686 1.00 55.75 86 ARG A CA 1
ATOM 661 C C . ARG A 1 86 ? -9.147 0.444 22.949 1.00 55.75 86 ARG A C 1
ATOM 663 O O . ARG A 1 86 ? -9.502 -0.242 22.000 1.00 55.75 86 ARG A O 1
ATOM 670 N N . THR A 1 87 ? -9.333 0.051 24.211 1.00 55.69 87 THR A N 1
ATOM 671 C CA . THR A 1 87 ? -9.753 -1.318 24.591 1.00 55.69 87 THR A CA 1
ATOM 672 C C . THR A 1 87 ? -11.217 -1.433 25.036 1.00 55.69 87 THR A C 1
ATOM 674 O O . THR A 1 87 ? -11.563 -2.270 25.866 1.00 55.69 87 THR A O 1
ATOM 677 N N . GLY A 1 88 ? -12.100 -0.597 24.484 1.00 65.50 88 GLY A N 1
ATOM 678 C CA . GLY A 1 88 ? -13.549 -0.715 24.671 1.00 65.50 88 GLY A CA 1
ATOM 679 C C . GLY A 1 88 ? -14.210 -1.467 23.514 1.00 65.50 88 GLY A C 1
ATOM 680 O O . GLY A 1 88 ? -13.841 -1.268 22.358 1.00 65.50 88 GLY A O 1
ATOM 681 N N . LEU A 1 89 ? -15.206 -2.311 23.805 1.00 69.50 89 LEU A N 1
ATOM 682 C CA . LEU A 1 89 ? -16.130 -2.782 22.770 1.00 69.50 89 LEU A CA 1
ATOM 683 C C . LEU A 1 89 ? -16.915 -1.574 22.243 1.00 69.50 89 LEU A C 1
ATOM 685 O O . LEU A 1 89 ? -17.516 -0.843 23.029 1.00 69.50 89 LEU A O 1
ATOM 689 N N . LEU A 1 90 ? -16.893 -1.373 20.925 1.00 71.94 90 LEU A N 1
ATOM 690 C CA . LEU A 1 90 ? -17.639 -0.307 20.259 1.00 71.94 90 LEU A CA 1
ATOM 691 C C . LEU A 1 90 ? -19.140 -0.476 20.504 1.00 71.94 90 LEU A C 1
ATOM 693 O O . LEU A 1 90 ? -19.683 -1.579 20.397 1.00 71.94 90 LEU A O 1
ATOM 697 N N . THR A 1 91 ? -19.826 0.624 20.799 1.00 83.44 91 THR A N 1
ATOM 698 C CA . THR A 1 91 ? -21.291 0.631 20.846 1.00 83.44 91 THR A CA 1
ATOM 699 C C . THR A 1 91 ? -21.874 0.441 19.440 1.00 83.44 91 THR A C 1
ATOM 701 O O . THR A 1 91 ? -21.217 0.689 18.422 1.00 83.44 91 THR A O 1
ATOM 704 N N . SER A 1 92 ? -23.136 0.008 19.348 1.00 81.62 92 SER A N 1
ATOM 705 C CA . SER A 1 92 ? -23.795 -0.199 18.047 1.00 81.62 92 SER A CA 1
ATOM 706 C C . SER A 1 92 ? -23.857 1.085 17.207 1.00 81.62 92 SER A C 1
ATOM 708 O O . SER A 1 92 ? -23.762 1.017 15.984 1.00 81.62 92 SER A O 1
ATOM 710 N N . GLU A 1 93 ? -24.000 2.248 17.845 1.00 85.25 93 GLU A N 1
ATOM 711 C CA . GLU A 1 93 ? -24.050 3.548 17.166 1.00 85.25 93 GLU A CA 1
ATOM 712 C C . GLU A 1 93 ? -22.674 3.968 16.638 1.00 85.25 93 GLU A C 1
ATOM 714 O O . GLU A 1 93 ? -22.552 4.420 15.500 1.00 85.25 93 GLU A O 1
ATOM 719 N N . GLU A 1 94 ? -21.617 3.770 17.430 1.00 81.50 94 GLU A N 1
ATOM 720 C CA . GLU A 1 94 ? -20.238 4.029 17.000 1.00 81.50 94 GLU A CA 1
ATOM 721 C C . GLU A 1 94 ? -19.841 3.116 15.839 1.00 81.50 94 GLU A C 1
ATOM 723 O O . GLU A 1 94 ? -19.228 3.573 14.878 1.00 81.50 94 GLU A O 1
ATOM 728 N N . THR A 1 95 ? -20.263 1.850 15.876 1.00 80.69 95 THR A N 1
ATOM 729 C CA . THR A 1 95 ? -19.999 0.886 14.800 1.00 80.69 95 THR A CA 1
ATOM 730 C C . THR A 1 95 ? -20.652 1.319 13.484 1.00 80.69 95 THR A C 1
ATOM 732 O O . THR A 1 95 ? -20.025 1.249 12.430 1.00 80.69 95 THR A O 1
ATOM 735 N N . GLN A 1 96 ? -21.892 1.820 13.523 1.00 84.50 96 GLN A N 1
ATOM 736 C CA . GLN A 1 96 ? -22.574 2.340 12.330 1.00 84.50 96 GLN A CA 1
ATOM 737 C C . GLN A 1 96 ? -21.883 3.583 11.765 1.00 84.50 96 GLN A C 1
ATOM 739 O O . GLN A 1 96 ? -21.710 3.674 10.551 1.00 84.50 96 GLN A O 1
ATOM 744 N N . ARG A 1 97 ? -21.443 4.507 12.628 1.00 85.00 97 ARG A N 1
ATOM 745 C CA . ARG A 1 97 ? -20.683 5.693 12.202 1.00 85.00 97 ARG A CA 1
ATOM 746 C C . ARG A 1 97 ? -19.355 5.310 11.557 1.00 85.00 97 ARG A C 1
ATOM 748 O O . ARG A 1 97 ? -19.022 5.842 10.505 1.00 85.00 97 ARG A O 1
ATOM 755 N N . ILE A 1 98 ? -18.624 4.362 12.146 1.00 82.06 98 ILE A N 1
ATOM 756 C CA . ILE A 1 98 ? -17.373 3.855 11.570 1.00 82.06 98 ILE A CA 1
ATOM 757 C C . ILE A 1 98 ? -17.635 3.187 10.222 1.00 82.06 98 ILE A C 1
ATOM 759 O O . ILE A 1 98 ? -16.899 3.450 9.283 1.00 82.06 98 ILE A O 1
ATOM 763 N N . ASN A 1 99 ? -18.690 2.380 10.092 1.00 83.56 99 ASN A N 1
ATOM 764 C CA . ASN A 1 99 ? -19.032 1.748 8.816 1.00 83.56 99 ASN A CA 1
ATOM 765 C C . ASN A 1 99 ? -19.378 2.780 7.732 1.00 83.56 99 ASN A C 1
ATOM 767 O O . ASN A 1 99 ? -18.962 2.614 6.591 1.00 83.56 99 ASN A O 1
ATOM 771 N N . GLN A 1 100 ? -20.098 3.853 8.075 1.00 86.38 100 GLN A N 1
ATOM 772 C CA . GLN A 1 100 ? -20.392 4.949 7.142 1.00 86.38 100 GLN A CA 1
ATOM 773 C C . GLN A 1 100 ? -19.113 5.668 6.707 1.00 86.38 100 GLN A C 1
ATOM 775 O O . GLN A 1 100 ? -18.875 5.810 5.513 1.00 86.38 100 GLN A O 1
ATOM 780 N N . LEU A 1 101 ? -18.245 6.022 7.660 1.00 82.94 101 LEU A N 1
ATOM 781 C CA . LEU A 1 101 ? -16.944 6.626 7.362 1.00 82.94 101 LEU A CA 1
ATOM 782 C C . LEU A 1 101 ? -16.070 5.698 6.511 1.00 82.94 101 LEU A C 1
ATOM 784 O O . LEU A 1 101 ? -15.413 6.152 5.580 1.00 82.94 101 LEU A O 1
ATOM 788 N N . GLN A 1 102 ? -16.072 4.394 6.792 1.00 81.62 102 GLN A N 1
ATOM 789 C CA . GLN A 1 102 ? -15.367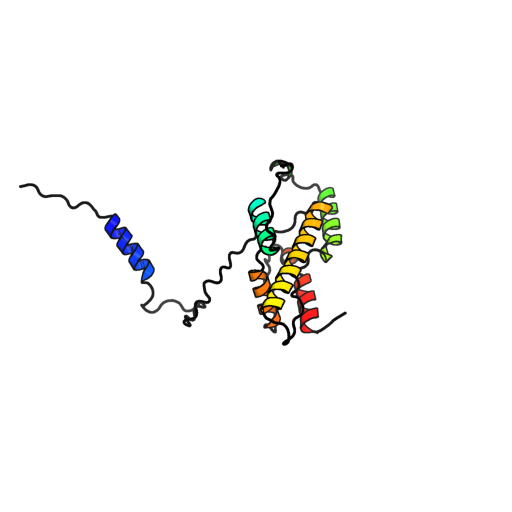 3.415 5.972 1.00 81.62 102 GLN A CA 1
ATOM 790 C C . GLN A 1 102 ? -15.918 3.392 4.549 1.00 81.62 102 GLN A C 1
ATOM 792 O O . GLN A 1 102 ? -15.118 3.390 3.622 1.00 81.62 102 GLN A O 1
ATOM 797 N N . GLU A 1 103 ? -17.245 3.402 4.372 1.00 82.75 103 GLU A N 1
ATOM 798 C CA . GLU A 1 103 ? -17.918 3.417 3.066 1.00 82.75 103 GLU A CA 1
ATOM 799 C C . GLU A 1 103 ? -17.561 4.662 2.246 1.00 82.75 103 GLU A C 1
ATOM 801 O O . GLU A 1 103 ? -17.175 4.542 1.084 1.00 82.75 103 GLU A O 1
ATOM 806 N N . GLU A 1 104 ? -17.620 5.839 2.869 1.00 84.19 104 GLU A N 1
ATOM 807 C CA . GLU A 1 104 ? -17.277 7.122 2.248 1.00 84.19 104 GLU A CA 1
ATOM 808 C C . GLU A 1 104 ? -15.814 7.164 1.792 1.00 84.19 104 GLU A C 1
ATOM 810 O O . GLU A 1 104 ? -15.500 7.708 0.734 1.00 84.19 104 GLU A O 1
ATOM 815 N N . ASN A 1 105 ? -14.920 6.529 2.553 1.00 80.50 105 ASN A N 1
ATOM 816 C CA . ASN A 1 105 ? -13.479 6.590 2.323 1.00 80.50 105 ASN A CA 1
ATOM 817 C C . ASN A 1 105 ? -12.902 5.367 1.611 1.00 80.50 105 ASN A C 1
ATOM 819 O O . ASN A 1 105 ? -11.687 5.289 1.416 1.00 80.50 105 ASN A O 1
ATOM 823 N N . LYS A 1 106 ? -13.751 4.443 1.134 1.00 77.56 106 LYS A N 1
ATOM 824 C CA . LYS A 1 106 ? -13.315 3.268 0.356 1.00 77.56 106 LYS A CA 1
ATOM 825 C C . LYS A 1 106 ? -12.445 3.637 -0.840 1.00 77.56 106 LYS A C 1
ATOM 827 O O . LYS A 1 106 ? -11.543 2.883 -1.183 1.00 77.56 106 LYS A O 1
ATOM 832 N N . GLN A 1 107 ? -12.704 4.789 -1.456 1.00 75.75 107 GLN A N 1
ATOM 833 C CA . GLN A 1 107 ? -11.969 5.271 -2.627 1.00 75.75 107 GLN A CA 1
ATOM 834 C C . GLN A 1 107 ? -10.514 5.638 -2.322 1.00 75.75 107 GLN A C 1
ATOM 836 O O . GLN A 1 107 ? -9.684 5.624 -3.224 1.00 75.75 107 GLN A O 1
ATOM 841 N N . PHE A 1 108 ? -10.193 5.969 -1.071 1.00 74.00 108 PHE A N 1
ATOM 842 C CA . PHE A 1 108 ? -8.832 6.327 -0.678 1.00 74.00 108 PHE A CA 1
ATOM 843 C C . PHE A 1 108 ? -8.036 5.127 -0.144 1.00 74.00 108 PHE A C 1
ATOM 845 O O . PHE A 1 108 ? -6.810 5.180 -0.082 1.00 74.00 108 PHE A O 1
ATOM 852 N N . LEU A 1 109 ? -8.708 4.017 0.186 1.00 78.06 109 LEU A N 1
ATOM 853 C CA . LEU A 1 109 ? -8.097 2.762 0.645 1.00 78.06 109 LEU A CA 1
ATOM 854 C C . LEU A 1 109 ? -7.661 1.865 -0.529 1.00 78.06 109 LEU A C 1
ATOM 856 O O . LEU A 1 109 ? -7.874 0.651 -0.524 1.00 78.06 109 LEU A O 1
ATOM 860 N N . CYS A 1 110 ? -7.069 2.468 -1.557 1.00 82.81 110 CYS A N 1
ATOM 861 C CA . CYS A 1 110 ? -6.583 1.765 -2.742 1.00 82.81 110 CYS A CA 1
ATOM 862 C C . CYS A 1 110 ? -5.149 1.259 -2.545 1.00 82.81 110 CYS A C 1
ATOM 864 O O . CYS A 1 110 ? -4.376 1.829 -1.774 1.00 82.81 110 CYS A O 1
ATOM 866 N N . ILE A 1 111 ? -4.768 0.209 -3.277 1.00 87.56 111 ILE A N 1
ATOM 867 C CA . ILE A 1 111 ? -3.365 -0.233 -3.336 1.00 87.56 111 ILE A CA 1
ATOM 868 C C . ILE A 1 111 ? -2.536 0.747 -4.187 1.00 87.56 111 ILE A C 1
ATOM 870 O O . ILE A 1 111 ? -3.077 1.352 -5.120 1.00 87.56 111 ILE A O 1
ATOM 874 N N . PRO A 1 112 ? -1.228 0.918 -3.915 1.00 89.50 112 PRO A N 1
ATOM 875 C CA . PRO A 1 112 ? -0.399 1.829 -4.689 1.00 89.50 112 PRO A CA 1
ATOM 876 C C . PRO A 1 112 ? -0.327 1.371 -6.150 1.00 89.50 112 PRO A C 1
ATOM 878 O O . PRO A 1 112 ? 0.025 0.227 -6.461 1.00 89.50 112 PRO A O 1
ATOM 881 N N . ARG A 1 113 ? -0.667 2.289 -7.057 1.00 85.94 113 ARG A N 1
ATOM 882 C CA . ARG A 1 113 ? -0.607 2.074 -8.505 1.00 85.94 113 ARG A CA 1
ATOM 883 C C . ARG A 1 113 ? 0.823 2.238 -8.994 1.00 85.94 113 ARG A C 1
ATOM 885 O O . ARG A 1 113 ? 1.513 3.176 -8.592 1.00 85.94 113 ARG A O 1
ATOM 892 N N . ARG A 1 114 ? 1.249 1.359 -9.900 1.00 87.00 114 ARG A N 1
ATOM 893 C CA . ARG A 1 114 ? 2.535 1.533 -10.570 1.00 87.00 114 ARG A CA 1
ATOM 894 C C . ARG A 1 114 ? 2.446 2.702 -11.560 1.00 87.00 114 ARG A C 1
ATOM 896 O O . ARG A 1 114 ? 1.466 2.763 -12.306 1.00 87.00 114 ARG A O 1
ATOM 903 N N . PRO A 1 115 ? 3.425 3.624 -11.583 1.00 87.25 115 PRO A N 1
ATOM 904 C CA . PRO A 1 115 ? 3.491 4.646 -12.620 1.00 87.25 115 PRO A CA 1
ATOM 905 C C . PRO A 1 115 ? 3.649 4.017 -14.007 1.00 87.25 115 PRO A C 1
ATOM 907 O O . PRO A 1 115 ? 4.267 2.961 -14.161 1.00 87.25 115 PRO A O 1
ATOM 910 N N . TYR A 1 116 ? 3.098 4.694 -15.012 1.00 84.12 116 TYR A N 1
ATOM 911 C CA . TYR A 1 116 ? 3.293 4.332 -16.410 1.00 84.12 116 TYR A CA 1
ATOM 912 C C . TYR A 1 116 ? 4.775 4.447 -16.787 1.00 84.12 116 TYR A C 1
ATOM 914 O O . TYR A 1 116 ? 5.461 5.372 -16.346 1.00 84.12 116 TYR A O 1
ATOM 922 N N . TRP A 1 117 ? 5.265 3.507 -17.593 1.00 85.81 117 TRP A N 1
ATOM 923 C CA . TRP A 1 117 ? 6.641 3.494 -18.070 1.00 85.81 117 TRP A CA 1
ATOM 924 C C . TRP A 1 117 ? 6.687 3.071 -19.534 1.00 85.81 117 TRP A C 1
ATOM 926 O O . TRP A 1 117 ? 5.946 2.189 -19.957 1.00 85.81 117 TRP A O 1
ATOM 936 N N . ASP A 1 118 ? 7.591 3.699 -20.276 1.00 85.44 118 ASP A N 1
ATOM 937 C CA . ASP A 1 118 ? 7.874 3.395 -21.680 1.00 85.44 118 ASP A CA 1
ATOM 938 C C . ASP A 1 118 ? 9.268 2.783 -21.838 1.00 85.44 118 ASP A C 1
ATOM 940 O O . ASP A 1 118 ? 10.135 2.983 -20.986 1.00 85.44 118 ASP A O 1
ATOM 944 N N . GLU A 1 119 ? 9.537 2.152 -22.985 1.00 85.62 119 GLU A N 1
ATOM 945 C CA . GLU A 1 119 ? 10.873 1.656 -23.370 1.00 85.62 119 GLU A CA 1
ATOM 946 C C . GLU A 1 119 ? 11.961 2.746 -23.326 1.00 85.62 119 GLU A C 1
ATOM 948 O O . GLU A 1 119 ? 13.132 2.461 -23.084 1.00 85.62 119 GLU A O 1
ATOM 953 N N . ASN A 1 120 ? 11.567 4.011 -23.499 1.00 86.56 120 ASN A N 1
ATOM 954 C CA . ASN A 1 120 ? 12.453 5.173 -23.422 1.00 86.56 120 ASN A CA 1
ATOM 955 C C . ASN A 1 120 ? 12.806 5.583 -21.977 1.00 86.56 120 ASN A C 1
ATOM 957 O O . ASN A 1 120 ? 13.659 6.447 -21.769 1.00 86.56 120 ASN A O 1
ATOM 961 N N . THR A 1 121 ? 12.147 5.006 -20.968 1.00 86.56 121 THR A N 1
ATOM 962 C CA . THR A 1 121 ? 12.348 5.367 -19.559 1.00 86.56 121 THR A CA 1
ATOM 963 C C . THR A 1 121 ? 13.577 4.658 -19.004 1.00 86.56 121 THR A C 1
ATOM 965 O O . THR A 1 121 ? 13.664 3.430 -19.021 1.00 86.56 121 THR A O 1
ATOM 968 N N . SER A 1 122 ? 14.537 5.411 -18.461 1.00 91.38 122 SER A N 1
ATOM 969 C CA . SER A 1 122 ? 15.700 4.794 -17.818 1.00 91.38 122 SER A CA 1
ATOM 970 C C . SER A 1 122 ? 15.303 4.071 -16.525 1.00 91.38 122 SER A C 1
ATOM 972 O O . SER A 1 122 ? 14.384 4.474 -15.806 1.00 91.38 122 SER A O 1
ATOM 974 N N . ALA A 1 123 ? 16.038 3.010 -16.184 1.00 87.81 123 ALA A N 1
ATOM 975 C CA . ALA A 1 123 ? 15.772 2.223 -14.979 1.00 87.81 123 ALA A CA 1
ATOM 976 C C . ALA A 1 123 ? 15.862 3.052 -13.681 1.00 87.81 123 ALA A C 1
ATOM 978 O O . ALA A 1 123 ? 15.199 2.736 -12.694 1.00 87.81 123 ALA A O 1
ATOM 979 N N . GLU A 1 124 ? 16.685 4.100 -13.666 1.00 88.50 124 GLU A N 1
ATOM 980 C CA . GLU A 1 124 ? 16.837 4.999 -12.518 1.00 88.50 124 GLU A CA 1
ATOM 981 C C . GLU A 1 124 ? 15.644 5.944 -12.377 1.00 88.50 124 GLU A C 1
ATOM 983 O O . GLU A 1 124 ? 15.091 6.061 -11.284 1.00 88.50 124 GLU A O 1
ATOM 988 N N . VAL A 1 125 ? 15.199 6.543 -13.486 1.00 89.88 125 VAL A N 1
ATOM 989 C CA . VAL A 1 125 ? 14.017 7.416 -13.516 1.00 89.88 125 VAL A CA 1
ATOM 990 C C . VAL A 1 125 ? 12.771 6.633 -13.111 1.00 89.88 125 VAL A C 1
ATOM 992 O O . VAL A 1 125 ? 11.982 7.103 -12.293 1.00 89.88 125 VAL A O 1
ATOM 995 N N . LEU A 1 126 ? 12.635 5.390 -13.582 1.00 88.38 126 LEU A N 1
ATOM 996 C CA . LEU A 1 126 ? 11.530 4.528 -13.181 1.00 88.38 126 LEU A CA 1
ATOM 997 C C . LEU A 1 126 ? 11.539 4.263 -11.671 1.00 88.38 126 LEU A C 1
ATOM 999 O O . LEU A 1 126 ? 10.530 4.472 -11.002 1.00 88.38 126 LEU A O 1
ATOM 1003 N N . LYS A 1 127 ? 12.692 3.890 -11.102 1.00 87.88 127 LYS A N 1
ATOM 1004 C CA . LYS A 1 127 ? 12.833 3.668 -9.653 1.00 87.88 127 LYS A CA 1
ATOM 1005 C C . LYS A 1 127 ? 12.496 4.912 -8.827 1.00 87.88 127 LYS A C 1
ATOM 1007 O O . LYS A 1 127 ? 11.926 4.763 -7.746 1.00 87.88 127 LYS A O 1
ATOM 1012 N N . GLN A 1 128 ? 12.863 6.102 -9.305 1.00 88.56 128 GLN A N 1
ATOM 1013 C CA . GLN A 1 128 ? 12.529 7.372 -8.654 1.00 88.56 128 GLN A CA 1
ATOM 1014 C C . GLN A 1 128 ? 11.022 7.632 -8.706 1.00 88.56 128 GLN A C 1
ATOM 1016 O O . GLN A 1 128 ? 10.414 7.834 -7.659 1.00 88.56 128 GLN A O 1
ATOM 1021 N N . SER A 1 129 ? 10.402 7.505 -9.881 1.00 89.75 129 SER A N 1
ATOM 1022 C CA . SER A 1 129 ? 8.955 7.696 -10.039 1.00 89.75 129 SER A CA 1
ATOM 1023 C C . SER A 1 129 ? 8.126 6.717 -9.193 1.00 89.75 129 SER A C 1
ATOM 1025 O O . SER A 1 129 ? 7.152 7.118 -8.558 1.00 89.75 129 SER A O 1
ATOM 1027 N N . GLU A 1 130 ? 8.540 5.446 -9.099 1.00 90.31 130 GLU A N 1
ATOM 1028 C CA . GLU A 1 130 ? 7.907 4.440 -8.234 1.00 90.31 130 GLU A CA 1
ATOM 1029 C C . GLU A 1 130 ? 7.982 4.843 -6.757 1.00 90.31 130 GLU A C 1
ATOM 1031 O O . GLU A 1 130 ? 7.010 4.710 -6.014 1.00 90.31 130 GLU A O 1
ATOM 1036 N N . ARG A 1 131 ? 9.140 5.355 -6.330 1.00 89.50 131 ARG A N 1
ATOM 1037 C CA . ARG A 1 131 ? 9.383 5.799 -4.956 1.00 89.50 131 ARG A CA 1
ATOM 1038 C C . ARG A 1 131 ? 8.573 7.046 -4.609 1.00 89.50 131 ARG A C 1
ATOM 1040 O O . ARG A 1 131 ? 7.982 7.098 -3.532 1.00 89.50 131 ARG A O 1
ATOM 1047 N N . GLU A 1 132 ? 8.495 8.013 -5.516 1.00 90.25 132 GLU A N 1
ATOM 1048 C CA . GLU A 1 132 ? 7.667 9.213 -5.357 1.00 90.25 132 GLU A CA 1
ATOM 1049 C C . GLU A 1 132 ? 6.179 8.869 -5.276 1.00 90.25 132 GLU A C 1
ATOM 1051 O O . GLU A 1 132 ? 5.493 9.321 -4.358 1.00 90.25 132 GLU A O 1
ATOM 1056 N N . LYS A 1 133 ? 5.686 8.010 -6.177 1.00 90.06 133 LYS A N 1
ATOM 1057 C CA . LYS A 1 133 ? 4.287 7.562 -6.170 1.00 90.06 133 LYS A CA 1
ATOM 1058 C C . LYS A 1 133 ? 3.929 6.794 -4.907 1.00 90.06 133 LYS A C 1
ATOM 1060 O O . LYS A 1 133 ? 2.859 7.003 -4.339 1.00 90.06 133 LYS A O 1
ATOM 1065 N N . PHE A 1 134 ? 4.838 5.953 -4.425 1.00 90.50 134 PHE A N 1
ATOM 1066 C CA . 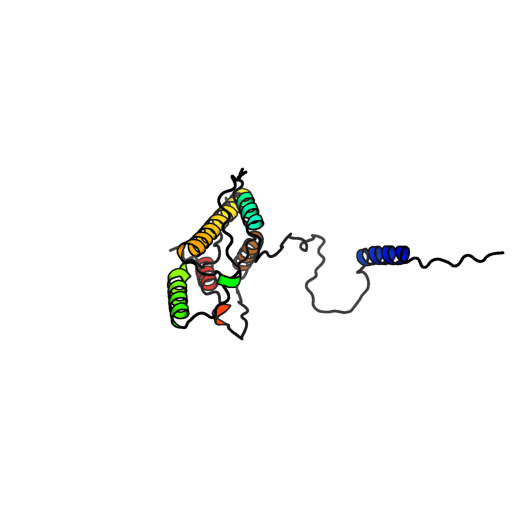PHE A 1 134 ? 4.646 5.248 -3.166 1.00 90.50 134 PHE A CA 1
ATOM 1067 C C . PHE A 1 134 ? 4.599 6.200 -1.964 1.00 90.50 134 PHE A C 1
ATOM 1069 O O . PHE A 1 134 ? 3.751 6.045 -1.087 1.00 90.50 134 PHE A O 1
ATOM 1076 N N . LEU A 1 135 ? 5.460 7.220 -1.927 1.00 89.38 135 LEU A N 1
ATOM 1077 C CA . LEU A 1 135 ? 5.413 8.251 -0.890 1.00 89.38 135 LEU A CA 1
ATOM 1078 C C . LEU A 1 135 ? 4.120 9.067 -0.929 1.00 89.38 135 LEU A C 1
ATOM 1080 O O . LEU A 1 135 ? 3.559 9.367 0.123 1.00 89.38 135 LEU A O 1
ATOM 1084 N N . GLU A 1 136 ? 3.649 9.434 -2.121 1.00 89.75 136 GLU A N 1
ATOM 1085 C CA . GLU A 1 136 ? 2.375 10.131 -2.306 1.00 89.75 136 GLU A CA 1
ATOM 1086 C C . GLU A 1 136 ? 1.214 9.305 -1.741 1.00 89.75 136 GLU A C 1
ATOM 1088 O O . GLU A 1 136 ? 0.440 9.812 -0.928 1.00 89.75 136 GLU A O 1
ATOM 1093 N N . TRP A 1 137 ? 1.166 8.015 -2.077 1.00 89.56 137 TRP A N 1
ATOM 1094 C CA . TRP A 1 137 ? 0.195 7.069 -1.532 1.00 89.56 137 TRP A CA 1
ATOM 1095 C C . TRP A 1 137 ? 0.269 6.969 0.002 1.00 89.56 137 TRP A C 1
ATOM 1097 O O . TRP A 1 137 ? -0.745 7.092 0.687 1.00 89.56 137 TRP A O 1
ATOM 1107 N N . ARG A 1 138 ? 1.473 6.855 0.581 1.00 88.25 138 ARG A N 1
ATOM 1108 C CA . ARG A 1 138 ? 1.646 6.838 2.046 1.00 88.25 138 ARG A CA 1
ATOM 1109 C C . ARG A 1 138 ? 1.139 8.119 2.708 1.00 88.25 138 ARG A C 1
ATOM 1111 O O . ARG A 1 138 ? 0.489 8.053 3.747 1.00 88.25 138 ARG A O 1
ATOM 1118 N N . ARG A 1 139 ? 1.407 9.285 2.112 1.00 87.00 139 ARG A N 1
ATOM 1119 C CA . ARG A 1 139 ? 0.909 10.577 2.616 1.00 87.00 139 ARG A CA 1
ATOM 1120 C C . ARG A 1 139 ? -0.616 10.645 2.592 1.00 87.00 139 ARG A C 1
ATOM 1122 O O . ARG A 1 139 ? -1.190 11.247 3.492 1.00 87.00 139 ARG A O 1
ATOM 1129 N N . GLN A 1 140 ? -1.269 10.051 1.592 1.00 86.94 140 GLN A N 1
ATOM 1130 C CA . GLN A 1 140 ? -2.733 9.970 1.545 1.00 86.94 140 GLN A CA 1
ATOM 1131 C C . GLN A 1 140 ? -3.277 9.138 2.712 1.00 86.94 140 GLN A C 1
ATOM 1133 O O . GLN A 1 140 ? -4.191 9.592 3.392 1.00 86.94 140 GLN A O 1
ATOM 1138 N N . LEU A 1 141 ? -2.667 7.987 3.012 1.00 85.56 141 LEU A N 1
ATOM 1139 C CA . LEU A 1 141 ? -3.075 7.157 4.151 1.00 85.56 141 LEU A CA 1
ATOM 1140 C C . LEU A 1 141 ? -2.908 7.867 5.501 1.00 85.56 141 LEU A C 1
ATOM 1142 O O . LEU A 1 141 ? -3.808 7.804 6.332 1.00 85.56 141 LEU A O 1
ATOM 1146 N N . VAL A 1 142 ? -1.796 8.582 5.703 1.00 83.94 142 VAL A N 1
ATOM 1147 C CA . VAL A 1 142 ? -1.568 9.359 6.936 1.00 83.94 142 VAL A CA 1
ATOM 1148 C C . VAL A 1 142 ? -2.633 10.444 7.106 1.00 83.94 142 VAL A C 1
ATOM 1150 O O . VAL A 1 142 ? -3.172 10.603 8.197 1.00 83.94 142 VAL A O 1
ATOM 1153 N N . LYS A 1 143 ? -3.001 11.147 6.026 1.00 84.25 143 LYS A N 1
ATOM 1154 C CA . LYS A 1 143 ? -4.081 12.146 6.073 1.00 84.25 143 LYS A CA 1
ATOM 1155 C C . LYS A 1 143 ? -5.415 11.530 6.498 1.00 84.25 143 LYS A C 1
ATOM 1157 O O . LYS A 1 143 ? -6.102 12.117 7.324 1.00 84.25 143 LYS A O 1
ATOM 1162 N N . LEU A 1 144 ? -5.759 10.340 5.997 1.00 82.31 144 LEU A N 1
ATOM 1163 C CA . LEU A 1 144 ? -6.983 9.638 6.410 1.00 82.31 144 LEU A CA 1
ATOM 1164 C C . LEU A 1 144 ? -6.959 9.260 7.896 1.00 82.31 144 LEU A C 1
ATOM 1166 O O . LEU A 1 144 ? -7.968 9.401 8.589 1.00 82.31 144 LEU A O 1
ATOM 1170 N N . GLU A 1 145 ? -5.813 8.786 8.390 1.00 81.19 145 GLU A N 1
ATOM 1171 C CA . GLU A 1 145 ? -5.647 8.425 9.799 1.00 81.19 145 GLU A CA 1
ATOM 1172 C C . GLU A 1 145 ? -5.800 9.655 10.713 1.00 81.19 145 GLU A C 1
ATOM 1174 O O . GLU A 1 145 ? -6.497 9.588 11.730 1.00 81.19 145 GLU A O 1
ATOM 1179 N N . GLU A 1 146 ? -5.216 10.795 10.331 1.00 79.81 146 GLU A N 1
ATOM 1180 C CA . GLU A 1 146 ? -5.283 12.048 11.092 1.00 79.81 146 GLU A CA 1
ATOM 1181 C C . GLU A 1 146 ? -6.666 12.717 11.044 1.00 79.81 146 GLU A C 1
ATOM 1183 O O . GLU A 1 146 ? -7.190 13.121 12.086 1.00 79.81 146 GLU A O 1
ATOM 1188 N N . GLU A 1 147 ? -7.270 12.836 9.857 1.00 75.50 147 GLU A N 1
ATOM 1189 C CA . GLU A 1 147 ? -8.524 13.574 9.650 1.00 75.50 147 GLU A CA 1
ATOM 1190 C C . GLU A 1 147 ? -9.738 12.827 10.212 1.00 75.50 147 GLU A C 1
ATOM 1192 O O . GLU A 1 147 ? -10.639 13.443 10.787 1.00 75.50 147 GLU A O 1
ATOM 1197 N N . GLN A 1 148 ? -9.769 11.500 10.074 1.00 66.38 148 GLN A N 1
ATOM 1198 C CA . GLN A 1 148 ? -10.980 10.710 10.314 1.00 66.38 148 GLN A CA 1
ATOM 1199 C C . GLN A 1 148 ? -10.856 9.740 11.488 1.00 66.38 148 GLN A C 1
ATOM 1201 O O . GLN A 1 148 ? -11.834 9.081 11.844 1.00 66.38 148 GLN A O 1
ATOM 1206 N N . LYS A 1 149 ? -9.671 9.657 12.117 1.00 68.88 149 LYS A N 1
ATOM 1207 C CA . LYS A 1 149 ? -9.362 8.721 13.216 1.00 68.88 149 LYS A CA 1
ATOM 1208 C C . LYS A 1 149 ? -9.730 7.270 12.881 1.00 68.88 149 LYS A C 1
ATOM 1210 O O . LYS A 1 149 ? -10.063 6.489 13.776 1.00 68.88 149 LYS A O 1
ATOM 1215 N N . LEU A 1 150 ? -9.697 6.914 11.598 1.00 73.06 150 LEU A N 1
ATOM 1216 C CA . LEU A 1 150 ? -9.939 5.553 11.146 1.00 73.06 150 LEU A CA 1
ATOM 1217 C C . LEU A 1 150 ? -8.730 4.692 11.504 1.00 73.06 150 LEU A C 1
ATOM 1219 O O . LEU A 1 150 ? -7.587 5.059 11.242 1.00 73.06 150 LEU A O 1
ATOM 1223 N N . ILE A 1 151 ? -8.988 3.529 12.098 1.00 74.75 151 ILE A N 1
ATOM 1224 C CA . ILE A 1 151 ? -7.949 2.526 12.316 1.00 74.75 151 ILE A CA 1
ATOM 1225 C C . ILE A 1 151 ? -7.772 1.780 10.997 1.00 74.75 151 ILE A C 1
ATOM 1227 O O . ILE A 1 151 ? -8.642 1.008 10.591 1.00 74.75 151 ILE A O 1
ATOM 1231 N N . LEU A 1 152 ? -6.656 2.040 10.323 1.00 79.69 152 LEU A N 1
ATOM 1232 C CA . LEU A 1 152 ? -6.293 1.342 9.098 1.00 79.69 152 LEU A CA 1
ATOM 1233 C C . LEU A 1 152 ? -5.850 -0.088 9.413 1.00 79.69 152 LEU A C 1
ATOM 1235 O O . LEU A 1 152 ? -5.186 -0.351 10.418 1.00 79.69 152 LEU A O 1
ATOM 1239 N N . THR A 1 153 ? -6.194 -1.019 8.526 1.00 81.44 153 THR A N 1
ATOM 1240 C CA . THR A 1 153 ? -5.611 -2.361 8.561 1.00 81.44 153 THR A CA 1
ATOM 1241 C C . THR A 1 153 ? -4.103 -2.260 8.330 1.00 81.44 153 THR A C 1
ATOM 1243 O O . THR A 1 153 ? -3.695 -1.508 7.437 1.00 81.44 153 THR A O 1
ATOM 1246 N N . PRO A 1 154 ? -3.274 -3.017 9.072 1.00 83.19 154 PRO A N 1
ATOM 1247 C CA . PRO A 1 154 ? -1.839 -3.058 8.825 1.00 83.19 154 PRO A CA 1
ATOM 1248 C C . PRO A 1 154 ? -1.551 -3.355 7.351 1.00 83.19 154 PRO A C 1
ATOM 1250 O O . PRO A 1 154 ? -2.152 -4.256 6.764 1.00 83.19 154 PRO A O 1
ATOM 1253 N N . PHE A 1 155 ? -0.649 -2.582 6.755 1.00 86.56 155 PHE A N 1
ATOM 1254 C CA . PHE A 1 155 ? -0.291 -2.680 5.344 1.00 86.56 155 PHE A CA 1
ATOM 1255 C C . PHE A 1 155 ? 1.223 -2.788 5.188 1.00 86.56 155 PHE A C 1
ATOM 1257 O O . PHE A 1 155 ? 1.983 -2.410 6.078 1.00 86.56 155 PHE A O 1
ATOM 1264 N N . GLU A 1 156 ? 1.662 -3.296 4.040 1.00 88.56 156 GLU A N 1
ATOM 1265 C CA . GLU A 1 156 ? 3.083 -3.453 3.749 1.00 88.56 156 GLU A CA 1
ATOM 1266 C C . GLU A 1 156 ? 3.737 -2.092 3.467 1.00 88.56 156 GLU A C 1
ATOM 1268 O O . GLU A 1 156 ? 3.338 -1.371 2.546 1.00 88.56 156 GLU A O 1
ATOM 1273 N N . ARG A 1 157 ? 4.745 -1.731 4.266 1.00 84.50 157 ARG A N 1
ATOM 1274 C CA . ARG A 1 157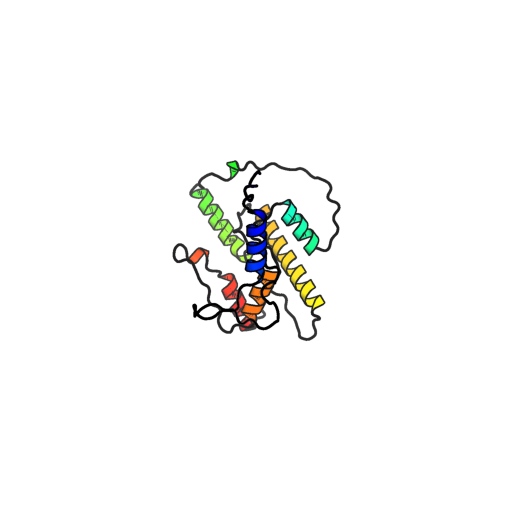 ? 5.462 -0.449 4.146 1.00 84.50 157 ARG A CA 1
ATOM 1275 C C . ARG A 1 157 ? 6.691 -0.534 3.250 1.00 84.50 157 ARG A C 1
ATOM 1277 O O . ARG A 1 157 ? 7.230 0.502 2.859 1.00 84.50 157 ARG A O 1
ATOM 1284 N N . ASN A 1 158 ? 7.126 -1.741 2.897 1.00 85.94 158 ASN A N 1
ATOM 1285 C CA . ASN A 1 158 ? 8.257 -1.951 2.012 1.00 85.94 158 ASN A CA 1
ATOM 1286 C C . ASN A 1 158 ? 7.846 -1.849 0.528 1.00 85.94 158 ASN A C 1
ATOM 1288 O O . ASN A 1 158 ? 7.055 -2.645 0.021 1.00 85.94 158 ASN A O 1
ATOM 1292 N N . LEU A 1 159 ? 8.440 -0.893 -0.196 1.00 87.44 159 LEU A N 1
ATOM 1293 C CA . LEU A 1 159 ? 8.214 -0.694 -1.633 1.00 87.44 159 LEU A CA 1
ATOM 1294 C C . LEU A 1 159 ? 8.583 -1.929 -2.471 1.00 87.44 159 LEU A C 1
ATOM 1296 O O . LEU A 1 159 ? 7.958 -2.187 -3.499 1.00 87.44 159 LEU A O 1
ATOM 1300 N N . ASP A 1 160 ? 9.580 -2.710 -2.055 1.00 85.81 160 ASP A N 1
ATOM 1301 C CA . ASP A 1 160 ? 10.037 -3.857 -2.840 1.00 85.81 160 ASP A CA 1
ATOM 1302 C C . ASP A 1 160 ? 9.001 -4.989 -2.893 1.00 85.81 160 ASP A C 1
ATOM 1304 O O . ASP A 1 160 ? 8.923 -5.691 -3.902 1.00 85.81 160 ASP A O 1
ATOM 1308 N N . PHE A 1 161 ? 8.134 -5.112 -1.882 1.00 87.88 161 PHE A N 1
ATOM 1309 C CA . PHE A 1 161 ? 6.982 -6.020 -1.935 1.00 87.88 161 PHE A CA 1
ATOM 1310 C C . PHE A 1 161 ? 5.939 -5.553 -2.952 1.00 87.88 161 PHE A C 1
ATOM 1312 O O . PHE A 1 161 ? 5.444 -6.348 -3.751 1.00 87.88 161 PHE A O 1
ATOM 1319 N N . TRP A 1 162 ? 5.650 -4.252 -2.992 1.00 89.50 162 TRP A N 1
ATOM 1320 C CA . TRP A 1 162 ? 4.740 -3.687 -3.990 1.00 89.50 162 TRP A CA 1
ATOM 1321 C C . TRP A 1 162 ? 5.287 -3.840 -5.412 1.00 89.50 162 TRP A C 1
ATOM 1323 O O . TRP A 1 162 ? 4.543 -4.206 -6.320 1.00 89.50 162 TRP A O 1
ATOM 1333 N N . ARG A 1 163 ? 6.604 -3.692 -5.604 1.00 87.81 163 ARG A N 1
ATOM 1334 C CA . ARG A 1 163 ? 7.263 -3.994 -6.886 1.00 87.81 163 ARG A CA 1
ATOM 1335 C C . ARG A 1 163 ? 7.082 -5.443 -7.315 1.00 87.81 163 ARG A C 1
ATOM 1337 O O . ARG A 1 163 ? 6.935 -5.705 -8.508 1.00 87.81 163 ARG A O 1
ATOM 1344 N N . GLN A 1 164 ? 7.113 -6.391 -6.380 1.00 87.06 164 GLN A N 1
ATOM 1345 C CA . GLN A 1 164 ? 6.835 -7.790 -6.702 1.00 87.06 164 GLN A CA 1
ATOM 1346 C C . GLN A 1 164 ? 5.395 -7.985 -7.141 1.00 87.06 164 GLN A C 1
ATOM 1348 O O . GLN A 1 164 ? 5.173 -8.616 -8.172 1.00 87.06 164 GLN A O 1
ATOM 1353 N N . LEU A 1 165 ? 4.442 -7.403 -6.411 1.00 87.50 165 LEU A N 1
ATOM 1354 C CA . LEU A 1 165 ? 3.036 -7.456 -6.788 1.00 87.50 165 LEU A CA 1
ATOM 1355 C C . LEU A 1 165 ? 2.832 -6.918 -8.208 1.00 87.50 165 LEU A C 1
ATOM 1357 O O . LEU A 1 165 ? 2.217 -7.595 -9.027 1.00 87.50 165 LEU A O 1
ATOM 1361 N N . TRP A 1 166 ? 3.400 -5.752 -8.526 1.00 87.56 166 TRP A N 1
ATOM 1362 C CA . TRP A 1 166 ? 3.282 -5.171 -9.862 1.00 87.56 166 TRP A CA 1
ATOM 1363 C C . TRP A 1 166 ? 3.883 -6.071 -10.947 1.00 87.56 166 TRP A C 1
ATOM 1365 O O . TRP A 1 166 ? 3.225 -6.347 -11.945 1.00 87.56 166 TRP A O 1
ATOM 1375 N N . ARG A 1 167 ? 5.085 -6.621 -10.726 1.00 86.69 167 ARG A N 1
ATOM 1376 C CA . ARG A 1 167 ? 5.721 -7.555 -11.674 1.00 86.69 167 ARG A CA 1
ATOM 1377 C C . ARG A 1 167 ? 4.908 -8.828 -11.896 1.00 86.69 167 ARG A C 1
ATOM 1379 O O . ARG A 1 167 ? 4.918 -9.362 -13.001 1.00 86.69 167 ARG A O 1
ATOM 1386 N N . VAL A 1 168 ? 4.264 -9.351 -10.851 1.00 86.31 168 VAL A N 1
ATOM 1387 C CA . VAL A 1 168 ? 3.416 -10.547 -10.949 1.00 86.31 168 VAL A CA 1
ATOM 1388 C C . VAL A 1 168 ? 2.148 -10.221 -11.724 1.00 86.31 168 VAL A C 1
ATOM 1390 O O . VAL A 1 168 ? 1.804 -10.964 -12.638 1.00 86.31 168 VAL A O 1
ATOM 1393 N N . ILE A 1 169 ? 1.493 -9.103 -11.410 1.00 85.88 169 ILE A N 1
ATOM 1394 C CA . ILE A 1 169 ? 0.278 -8.653 -12.095 1.00 85.88 169 ILE A CA 1
ATOM 1395 C C . ILE A 1 169 ? 0.529 -8.456 -13.593 1.00 85.88 169 ILE A C 1
ATOM 1397 O O . ILE A 1 169 ? -0.249 -8.941 -14.403 1.00 85.88 169 ILE A O 1
ATOM 1401 N N . GLU A 1 170 ? 1.631 -7.807 -13.962 1.00 83.44 170 GLU A N 1
ATOM 1402 C CA . GLU A 1 170 ? 1.951 -7.501 -15.362 1.00 83.44 170 GLU A CA 1
ATOM 1403 C C . GLU A 1 170 ? 2.280 -8.733 -16.206 1.00 83.44 170 GLU A C 1
ATOM 1405 O O . GLU A 1 170 ? 2.081 -8.729 -17.416 1.00 83.44 170 GLU A O 1
ATOM 1410 N N . ARG A 1 171 ? 2.824 -9.782 -15.585 1.00 84.31 171 ARG A N 1
ATOM 1411 C CA . ARG A 1 171 ? 3.277 -10.988 -16.292 1.00 84.31 171 ARG A CA 1
ATOM 1412 C C . ARG A 1 171 ? 2.259 -12.121 -16.284 1.00 84.31 171 ARG A C 1
ATOM 1414 O O . ARG A 1 171 ? 2.511 -13.136 -16.926 1.00 84.31 171 ARG A O 1
ATOM 1421 N N . SER A 1 172 ? 1.182 -11.994 -15.514 1.00 85.69 172 SER A N 1
ATOM 1422 C CA . SER A 1 172 ? 0.205 -13.065 -15.322 1.00 85.69 172 SER A CA 1
ATOM 1423 C C . SER A 1 172 ? -1.041 -12.808 -16.153 1.00 85.69 172 SER A C 1
ATOM 1425 O O . SER A 1 172 ? -1.654 -11.753 -16.021 1.00 85.69 172 SER A O 1
ATOM 1427 N N . ASP A 1 173 ? -1.470 -13.810 -16.918 1.00 84.88 173 ASP A N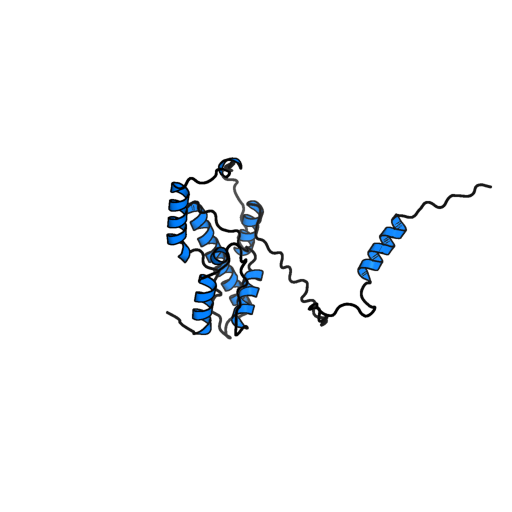 1
ATOM 1428 C CA . ASP A 1 173 ? -2.746 -13.780 -17.648 1.00 84.88 173 ASP A CA 1
ATOM 1429 C C . ASP A 1 173 ? -3.958 -13.975 -16.721 1.00 84.88 173 ASP A C 1
ATOM 1431 O O . ASP A 1 173 ? -5.083 -13.595 -17.041 1.00 84.88 173 ASP A O 1
ATOM 1435 N N . VAL A 1 174 ? -3.741 -14.616 -15.567 1.00 86.88 174 VAL A N 1
ATOM 1436 C CA . VAL A 1 174 ? -4.777 -14.905 -14.573 1.00 86.88 174 VAL A CA 1
ATOM 1437 C C . VAL A 1 174 ? -4.239 -14.602 -13.181 1.00 86.88 174 VAL A C 1
ATOM 1439 O O . VAL A 1 174 ? -3.196 -15.117 -12.781 1.00 86.88 174 VAL A O 1
ATOM 1442 N N . VAL A 1 175 ? -4.991 -13.811 -12.414 1.00 87.38 175 VAL A N 1
ATOM 1443 C CA . VAL A 1 175 ? -4.708 -13.518 -11.004 1.00 87.38 175 VAL A CA 1
ATOM 1444 C C . VAL A 1 175 ? -5.792 -14.149 -10.137 1.00 87.38 175 VAL A C 1
ATOM 1446 O O . VAL A 1 175 ? -6.979 -13.878 -10.312 1.00 87.38 175 VAL A O 1
ATOM 1449 N N . VAL A 1 176 ? -5.386 -14.994 -9.186 1.00 90.06 176 VAL A N 1
ATOM 1450 C CA . VAL A 1 176 ? -6.294 -15.669 -8.248 1.00 90.06 176 VAL A CA 1
ATOM 1451 C C . VAL A 1 176 ? -6.058 -15.128 -6.843 1.00 90.06 176 VAL A C 1
ATOM 1453 O O . VAL A 1 176 ? -4.947 -15.205 -6.323 1.00 90.06 176 VAL A O 1
ATOM 1456 N N . GLN A 1 177 ? -7.111 -14.606 -6.210 1.00 88.75 177 GLN A N 1
ATOM 1457 C CA . GLN A 1 177 ? -7.064 -14.167 -4.817 1.00 88.75 177 GLN A CA 1
ATOM 1458 C C . GLN A 1 177 ? -7.541 -15.290 -3.893 1.00 88.75 177 GLN A C 1
ATOM 1460 O O . GLN A 1 177 ? -8.686 -15.734 -3.976 1.00 88.75 177 GLN A O 1
ATOM 1465 N N . ILE A 1 178 ? -6.662 -15.732 -2.995 1.00 91.12 178 ILE A N 1
ATOM 1466 C CA . ILE A 1 178 ? -7.001 -16.691 -1.941 1.00 91.12 178 ILE A CA 1
ATOM 1467 C C . ILE A 1 178 ? -7.586 -15.909 -0.762 1.00 91.12 178 ILE A C 1
ATOM 1469 O O . ILE A 1 178 ? -6.976 -14.949 -0.294 1.00 91.12 178 ILE A O 1
ATOM 1473 N N . VAL A 1 179 ? -8.762 -16.319 -0.286 1.00 92.81 179 VAL A N 1
ATOM 1474 C CA . VAL A 1 179 ? -9.467 -15.679 0.835 1.00 92.81 179 VAL A CA 1
ATOM 1475 C C . VAL A 1 179 ? -9.720 -16.676 1.962 1.00 92.81 179 VAL A C 1
ATOM 1477 O O . VAL A 1 179 ? -9.956 -17.859 1.716 1.00 92.81 179 VAL A O 1
ATOM 1480 N N . ASP A 1 180 ? -9.692 -16.195 3.205 1.00 94.25 180 ASP A N 1
ATOM 1481 C CA . ASP A 1 180 ? -10.095 -16.987 4.371 1.00 94.25 180 ASP A CA 1
ATOM 1482 C C . ASP A 1 180 ? -11.624 -17.160 4.377 1.00 94.25 180 ASP A C 1
ATOM 1484 O O . ASP A 1 180 ? -12.377 -16.190 4.249 1.00 94.25 180 ASP A O 1
ATOM 1488 N N . SER A 1 181 ? -12.095 -18.398 4.541 1.00 94.69 181 SER A N 1
ATOM 1489 C CA . SER A 1 181 ? -13.521 -18.741 4.508 1.00 94.69 181 SER A CA 1
ATOM 1490 C C . SER A 1 181 ? -14.322 -18.195 5.692 1.00 94.69 181 SER A C 1
ATOM 1492 O O . SER A 1 181 ? -15.546 -18.119 5.607 1.00 94.69 181 SER A O 1
ATOM 1494 N N . ARG A 1 182 ? -13.663 -17.790 6.786 1.00 93.44 182 ARG A N 1
ATOM 1495 C CA . ARG A 1 182 ? -14.324 -17.243 7.981 1.00 93.44 182 ARG A CA 1
ATOM 1496 C C . ARG A 1 182 ? -14.883 -15.844 7.750 1.00 93.44 182 ARG A C 1
ATOM 1498 O O . ARG A 1 182 ? -15.914 -15.501 8.318 1.00 93.44 182 ARG A O 1
ATOM 1505 N N . ASN A 1 183 ? -14.200 -15.035 6.944 1.00 88.69 183 ASN A N 1
ATOM 1506 C CA . ASN A 1 183 ? -14.673 -13.710 6.556 1.00 88.69 183 ASN A CA 1
ATOM 1507 C C . ASN A 1 183 ? -14.153 -13.339 5.156 1.00 88.69 183 ASN A C 1
ATOM 1509 O O . ASN A 1 183 ? -13.248 -12.513 5.024 1.00 88.69 183 ASN A O 1
ATOM 1513 N N . PRO A 1 184 ? -14.711 -13.939 4.093 1.00 90.19 184 PRO A N 1
ATOM 1514 C CA . PRO A 1 184 ? -14.176 -13.792 2.742 1.00 90.19 184 PRO A CA 1
ATOM 1515 C C . PRO A 1 184 ? -14.308 -12.364 2.201 1.00 90.19 184 PRO A C 1
ATOM 1517 O O . PRO A 1 184 ? -13.513 -11.957 1.359 1.00 90.19 184 PRO A O 1
ATOM 1520 N N . LEU A 1 185 ? -15.287 -11.591 2.684 1.00 86.94 185 LEU A N 1
ATOM 1521 C CA . LEU A 1 185 ? -15.504 -10.209 2.250 1.00 86.94 185 LEU A CA 1
ATOM 1522 C C . LEU A 1 185 ? -14.408 -9.266 2.753 1.00 86.94 185 LEU A C 1
ATOM 1524 O O . LEU A 1 185 ? -14.049 -8.341 2.035 1.00 86.94 185 LEU A O 1
ATOM 1528 N N . LEU A 1 186 ? -13.852 -9.524 3.940 1.00 85.94 186 LEU A N 1
ATOM 1529 C CA . LEU A 1 186 ? -12.758 -8.726 4.499 1.00 85.94 186 LEU A CA 1
ATOM 1530 C C . LEU A 1 186 ? -11.451 -8.908 3.717 1.00 85.94 186 LEU A C 1
ATOM 1532 O O . LEU A 1 186 ? -10.726 -7.946 3.494 1.00 85.94 186 LEU A O 1
ATOM 1536 N N . PHE A 1 187 ? -11.147 -10.140 3.301 1.00 86.06 187 PHE A N 1
ATOM 1537 C CA . PHE A 1 187 ? -9.908 -10.457 2.580 1.00 86.06 187 PHE A CA 1
ATOM 1538 C C . PHE A 1 187 ? -10.009 -10.228 1.069 1.00 86.06 187 PHE A C 1
ATOM 1540 O O . PHE A 1 187 ? -9.010 -10.352 0.363 1.00 86.06 187 PHE A O 1
ATOM 1547 N N . ARG A 1 188 ? -11.201 -9.908 0.557 1.00 87.69 188 ARG A N 1
ATOM 1548 C CA . ARG A 1 188 ? -11.423 -9.603 -0.855 1.00 87.69 188 ARG A CA 1
ATOM 1549 C C . ARG A 1 188 ? -11.017 -8.159 -1.145 1.00 87.69 188 ARG A C 1
ATOM 1551 O O . ARG A 1 188 ? -11.585 -7.220 -0.597 1.00 87.69 188 ARG A O 1
ATOM 1558 N N . CYS A 1 189 ? -10.108 -7.972 -2.097 1.00 86.00 189 CYS A N 1
ATOM 1559 C CA . CYS A 1 189 ? -9.666 -6.644 -2.523 1.00 86.00 189 CYS A CA 1
ATOM 1560 C C . CYS A 1 189 ? -10.399 -6.233 -3.805 1.00 86.00 189 CYS A C 1
ATOM 1562 O O . CYS A 1 189 ? -9.961 -6.565 -4.906 1.00 86.00 189 CYS A O 1
ATOM 1564 N N . GLN A 1 190 ? -11.502 -5.487 -3.674 1.00 84.88 190 GLN A N 1
ATOM 1565 C CA . GLN A 1 190 ? -12.246 -4.954 -4.829 1.00 84.88 190 GLN A CA 1
ATOM 1566 C C . GLN A 1 190 ? -11.353 -4.076 -5.721 1.00 84.88 190 GLN A C 1
ATOM 1568 O O . GLN A 1 190 ? -11.425 -4.149 -6.945 1.00 84.88 190 GLN A O 1
ATOM 1573 N N . ASP A 1 191 ? -10.474 -3.288 -5.099 1.00 85.25 191 ASP A N 1
ATOM 1574 C CA . ASP A 1 191 ? -9.578 -2.379 -5.805 1.00 85.25 191 ASP A CA 1
ATOM 1575 C C . ASP A 1 191 ? -8.628 -3.129 -6.746 1.00 85.25 191 ASP A C 1
ATOM 1577 O O . ASP A 1 191 ? -8.453 -2.724 -7.892 1.00 85.25 191 ASP A O 1
ATOM 1581 N N . LEU A 1 192 ? -8.082 -4.273 -6.313 1.00 83.94 192 LEU A N 1
ATOM 1582 C CA . LEU A 1 192 ? -7.172 -5.093 -7.120 1.00 83.94 192 LEU A CA 1
ATOM 1583 C C . LEU A 1 192 ? -7.853 -5.581 -8.404 1.00 83.94 192 LEU A C 1
ATOM 1585 O O . LEU A 1 192 ? -7.250 -5.520 -9.473 1.00 83.94 192 LEU A O 1
ATOM 1589 N N . GLN A 1 193 ? -9.128 -5.968 -8.311 1.00 82.12 193 GLN A N 1
ATOM 1590 C CA . GLN A 1 193 ? -9.933 -6.331 -9.473 1.00 82.12 193 GLN A CA 1
ATOM 1591 C C . GLN A 1 193 ? -10.050 -5.150 -10.447 1.00 82.12 193 GLN A C 1
ATOM 1593 O O . GLN A 1 193 ? -9.661 -5.285 -11.604 1.00 82.12 193 GLN A O 1
ATOM 1598 N N . THR A 1 194 ? -10.520 -3.986 -9.988 1.00 80.19 194 THR A N 1
ATOM 1599 C CA . THR A 1 194 ? -10.679 -2.796 -10.845 1.00 80.19 194 THR A CA 1
ATOM 1600 C C . THR A 1 194 ? -9.360 -2.390 -11.501 1.00 80.19 194 THR A C 1
ATOM 1602 O O . THR A 1 194 ? -9.327 -2.091 -12.691 1.00 80.19 194 THR A O 1
ATOM 1605 N N . THR A 1 195 ? -8.259 -2.451 -10.747 1.00 73.25 195 THR A N 1
ATOM 1606 C CA . THR A 1 195 ? -6.917 -2.138 -11.263 1.00 73.25 195 THR A CA 1
ATOM 1607 C C . THR A 1 195 ? -6.520 -3.056 -12.392 1.00 73.25 195 THR A C 1
ATOM 1609 O O . THR A 1 195 ? -6.070 -2.579 -13.423 1.00 73.25 195 THR A O 1
ATOM 1612 N N . TYR A 1 196 ? -6.650 -4.365 -12.174 1.00 70.50 196 TYR A N 1
ATOM 1613 C CA . TYR A 1 196 ? -6.211 -5.372 -13.123 1.00 70.50 196 TYR A CA 1
ATOM 1614 C C . TYR A 1 196 ? -7.004 -5.254 -14.421 1.00 70.50 196 TYR A C 1
ATOM 1616 O O . TYR A 1 196 ? -6.423 -5.273 -15.500 1.00 70.50 196 TYR A O 1
ATOM 1624 N N . PHE A 1 197 ? -8.318 -5.030 -14.322 1.00 63.81 197 PHE A N 1
ATOM 1625 C CA . PHE A 1 197 ? -9.154 -4.765 -15.489 1.00 63.81 197 PHE A CA 1
ATOM 1626 C C . PHE A 1 197 ? -8.737 -3.482 -16.221 1.00 63.81 197 PHE A C 1
ATOM 1628 O O . PHE A 1 197 ? -8.556 -3.526 -17.433 1.00 63.81 197 PHE A O 1
ATOM 1635 N N . ALA A 1 198 ? -8.519 -2.370 -15.513 1.00 64.94 198 ALA A N 1
ATOM 1636 C CA . ALA A 1 198 ? -8.095 -1.115 -16.138 1.00 64.94 198 ALA A CA 1
ATOM 1637 C C . ALA A 1 198 ? -6.712 -1.228 -16.809 1.00 64.94 198 ALA A C 1
ATOM 1639 O O . ALA A 1 198 ? -6.533 -0.771 -17.936 1.00 64.94 198 ALA A O 1
ATOM 1640 N N . TRP A 1 199 ? -5.758 -1.892 -16.149 1.00 65.31 199 TRP A N 1
ATOM 1641 C CA . TRP A 1 199 ? -4.405 -2.122 -16.663 1.00 65.31 199 TRP A CA 1
ATOM 1642 C C . TRP A 1 199 ? -4.378 -3.076 -17.859 1.00 65.31 199 TRP A C 1
ATOM 1644 O O . TRP A 1 199 ? -3.678 -2.814 -18.831 1.00 65.31 199 TRP A O 1
ATOM 1654 N N . CYS A 1 200 ? -5.130 -4.176 -17.803 1.00 58.97 200 CYS A N 1
ATOM 1655 C CA . CYS A 1 200 ? -5.077 -5.222 -18.822 1.00 58.97 200 CYS A CA 1
ATOM 1656 C C . CYS A 1 200 ? -5.915 -4.887 -20.066 1.00 58.97 200 CYS A C 1
ATOM 1658 O O . CYS A 1 200 ? -5.578 -5.325 -21.163 1.00 58.97 200 CYS A O 1
ATOM 1660 N N . PHE A 1 201 ? -6.994 -4.108 -19.914 1.00 56.31 201 PHE A N 1
ATOM 1661 C CA . PHE A 1 201 ? -7.865 -3.706 -21.027 1.00 56.31 201 PHE A CA 1
ATOM 1662 C C . PHE A 1 201 ? -7.585 -2.298 -21.566 1.00 56.31 201 PHE A C 1
ATOM 1664 O O . PHE A 1 201 ? -8.263 -1.866 -22.495 1.00 56.31 201 PHE A O 1
ATOM 1671 N N . GLY A 1 202 ? -6.586 -1.588 -21.031 1.00 50.38 202 GLY A N 1
ATOM 1672 C CA . GLY A 1 202 ? -6.171 -0.292 -21.568 1.00 50.38 202 GLY A CA 1
ATOM 1673 C C . GLY A 1 202 ? -7.247 0.795 -21.487 1.00 50.38 202 GLY A C 1
ATOM 1674 O O . GLY A 1 202 ? -7.231 1.719 -22.297 1.00 50.38 202 GLY A O 1
ATOM 1675 N N . CYS A 1 203 ? -8.174 0.716 -20.527 1.00 38.56 203 CYS A N 1
ATOM 1676 C CA . CYS A 1 203 ? -9.093 1.821 -20.246 1.00 38.56 203 CYS A CA 1
ATOM 1677 C C . CYS A 1 203 ? -8.331 2.932 -19.509 1.00 38.56 203 CYS A C 1
ATOM 1679 O O . CYS A 1 203 ? -8.394 3.048 -18.287 1.00 38.56 203 CYS A O 1
ATOM 1681 N N . GLN A 1 204 ? -7.579 3.727 -20.274 1.00 35.38 204 GLN A N 1
ATOM 1682 C CA . GLN A 1 204 ? -7.377 5.137 -19.964 1.00 35.38 204 GLN A CA 1
ATOM 1683 C C . GLN A 1 204 ? -8.740 5.827 -20.122 1.00 35.38 204 GLN A C 1
ATOM 1685 O O . GLN A 1 204 ? -9.183 6.057 -21.246 1.00 35.38 204 GLN A O 1
ATOM 1690 N N . GLU A 1 205 ? -9.411 6.108 -19.007 1.00 32.97 205 GLU A N 1
ATOM 1691 C CA . GLU A 1 205 ? -10.318 7.261 -18.912 1.00 32.97 205 GLU A CA 1
ATOM 1692 C C . GLU A 1 205 ? -9.602 8.389 -18.168 1.00 32.97 205 GLU A C 1
ATOM 1694 O O . GLU A 1 205 ? -8.937 8.092 -17.146 1.00 32.97 205 GLU A O 1
#

Organism: NCBI:txid445787

Sequence (205 aa):
MGKKKAAGGLGRALIKERTRSQRGLRGTDSWLHTSELNDGYDWGRLNLQSVTEQSSIDDFLATAELAGTEFVAEKLNIRFVPAEARTGLLTSEETQRINQLQEENKQFLCIPRRPYWDENTSAEVLKQSEREKFLEWRRQLVKLEEEQKLILTPFERNLDFWRQLWRVIERSDVVVQIVDSRNPLLFRCQDLQTTYFAWCFGCQE

pLDDT: mean 72.05, std 16.38, range [32.97, 94.69]

Secondary structure (DSSP, 8-state):
---PPPP--HHHHHHHHHHHHTS----------------SS-GGG------S---HHHHHHHHHHHHT--------------GGGG-SPPPHHHHHHHHHHHHHTTTTSPPPPPPP--TTS-HHHHHHHHHHHHHHHHHHHHHHHHHH---PPP----HHHHHHHHHHHHH-S-------TTSHHHH--HHHHHHHHHHHHT---

Radius of gyration: 25.43 Å; chains: 1; bounding box: 75×61×62 Å

InterPro domains:
  IPR027417 P-loop containing nucleoside triphosphate hydrolase [G3DSA:3.40.50.300] (161-198)
  IPR043358 Ras GTPase GNL1-like [PTHR45709] (1-194)

Foldseek 3Di:
DDDDDDDPPPVVVVVVVVVVVVDDDDDDDDDDDDDDPPDVPCPPDPVPDFPLDDDPVVLVVVLCVLVVDDDDDDDDDDDDDDPVVPPDDDDPVRVVVLVVLCVVCVVLPADQDQDDDDPPDDPVNSVNSLSVSLSVSVVSVVCCCVVPVHDDRRDGSDSVVVVVVVVCLVPDPDDDQDADPVCRPVSDDPNVVVNSCCVVVVPPD

=== Feature glossary ===
Key to the feature types in this record:

pLDDT. pLDDT is the predicted lDDT-Cα score: AlphaFold's confidence that the local environment of each residue (all inter-atomic distances within 15 Å) is correctly placed. It is a per-residue number between 0 and 100, with higher meaning more reliable.

Radius of gyration, Cα contacts, bounding box. The geometric summary reports three shape descriptors. Rg (radius of gyration) measures how spread out the Cα atoms are about their centre of mass; compact globular proteins have small Rg, elongated or unfolded ones large. Cα contacts (<8 Å, |i−j|>4) count long-range residue pairs in spatial proximity — high for tightly packed folds, near zero for rods or random coil. The bounding-box extents give the protein's footprint along x, y, z in Å.

Backbone torsions (φ/ψ). Backbone dihedral angles. Every residue except chain termini has a φ (preceding-C → N → Cα → C) and a ψ (N → Cα → C → next-N). They are reported in degrees following the IUPAC sign convention. Secondary structure is essentially a statement about which (φ, ψ) basin each residue occupies.

Contact-map, Ramachandran, and PAE plots. Plot images: a contact map (which residues are close in 3D, as an N×N binary image), a Ramachandran scatter (backbone torsion angles, revealing secondary-structure composition at a glance), and — for AlphaFold structures — a PAE heatmap (pairwise prediction confidence).

Predicted aligned error. Predicted Aligned Error (PAE) is an AlphaFold confidence matrix: entry (i, j) is the expected error in the position of residue j, in ångströms, when the prediction is superimposed on the true structure at residue i. Low PAE within a block of residues means that block is internally rigid and well-predicted; high PAE between two blocks means their relative placement is uncertain even if each block individually is confident.

Secondary structure (3-state, P-SEA). Three-state secondary structure (P-SEA) collapses the eight DSSP classes into helix (a), strand (b), and coil (c). P-SEA assigns these from Cα geometry alone — distances and angles — without requiring backbone oxygens, so it works on any Cα trace.

Solvent-accessible surface area. Solvent-accessible surface area (SASA) is the area in Å² traced out by the centre of a 1.4 Å probe sphere (a water molecule) rolled over the protein's van der Waals surface (Shrake–Rupley / Lee–Richards construction). Buried residues have near-zero SASA; fully exposed residues can exceed 200 Å². The total SASA scales roughly with the number of surface residues.

Foldseek 3Di. The Foldseek 3Di string encodes local tertiary geometry as a 20-letter alphabet — one character per residue — derived from the relative positions of nearby Cα atoms. Unlike the amino-acid sequence, 3Di is a direct function of the 3D structure, so two proteins with the same fold have similar 3Di strings even at low sequence identity.

B-factor. For experimental (PDB) structures, the B-factor (temperature factor) quantifies the positional spread of each atom in the crystal — a combination of thermal vibration and static disorder — in units of Å². High B-factors mark flexible loops or poorly resolved regions; low B-factors mark the rigid, well-ordered core.

mmCIF coordinates. The mmCIF block holds the 3D Cartesian coordinates of each backbone atom (N, Cα, C, O) in ångströms. mmCIF is the PDB's canonical archive format — a tagged-loop text representation of the atomic model.

InterPro / GO / CATH / organism. Functional annotations link the protein to curated databases. InterPro entries identify conserved domains and families by matching the sequence against member-database signatures (Pfam, PROSITE, CDD, …). Gene Ontology (GO) terms describe molecular function, biological process, and cellular component in a controlled vocabulary. CATH places the structure in a hierarchical fold classification (Class/Architecture/Topology/Homologous-superfamily). The organism is the source species.

Rendered structure images. Structure images are PyMOL renders from six orthogonal camera directions. Cartoon representation draws helices as coils and strands as arrows; sticks shows the backbone as bonds; surface shows the solvent-excluded envelope. Rainbow coloring maps sequence position to hue (blue→red, N→C); chain coloring assigns a distinct color per polypeptide.

Sequence. This is the polypeptide sequence — one letter per residue, N-terminus first. Length ranges from a few dozen residues for small domains to over a thousand for large multi-domain proteins.

Secondary structure (8-state, DSSP). The SS8 string is DSSP's per-residue secondary-structure call. α-helix (H) means an i→i+4 H-bond ladder; β-strand (E) means the residue participates in a β-sheet; 3₁₀ (G) and π (I) are tighter and wider helices; T/S are turns/bends; '-' is loop.

Nearest PDB structures. Structural nearest neighbors (via Foldseek easy-search vs the PDB). Reported per hit: target PDB id, E-value, and alignment TM-score. A TM-score above ~0.5 is the conventional threshold for 'same fold'.